Protein AF-A0A0F9IFD5-F1 (afdb_monomer)

Structure (mmCIF, N/CA/C/O backbone):
data_AF-A0A0F9IFD5-F1
#
_entry.id   AF-A0A0F9IFD5-F1
#
loop_
_atom_site.group_PDB
_atom_site.id
_atom_site.type_symbol
_atom_site.label_atom_id
_atom_site.label_alt_id
_atom_site.label_comp_id
_atom_site.label_asym_id
_atom_site.label_entity_id
_atom_site.label_seq_id
_atom_site.pdbx_PDB_ins_code
_atom_site.Cartn_x
_atom_site.Cartn_y
_atom_site.Cartn_z
_atom_site.occupancy
_atom_site.B_iso_or_equiv
_atom_site.auth_seq_id
_atom_site.auth_comp_id
_atom_site.auth_asym_id
_atom_site.auth_atom_id
_atom_site.pdbx_PDB_model_num
ATOM 1 N N . MET A 1 1 ? 69.185 17.839 -20.112 1.00 44.72 1 MET A N 1
ATOM 2 C CA . MET A 1 1 ? 68.194 17.944 -19.026 1.00 44.72 1 MET A CA 1
ATOM 3 C C . MET A 1 1 ? 67.017 17.067 -19.454 1.00 44.72 1 MET A C 1
ATOM 5 O O . MET A 1 1 ? 66.097 17.594 -20.062 1.00 44.72 1 MET A O 1
ATOM 9 N N . SER A 1 2 ? 67.086 15.729 -19.382 1.00 40.41 2 SER A N 1
ATOM 10 C CA . SER A 1 2 ? 67.794 14.865 -18.398 1.00 40.41 2 SER A CA 1
ATOM 11 C C . SER A 1 2 ? 67.249 15.134 -16.984 1.00 40.41 2 SER A C 1
ATOM 13 O O . SER A 1 2 ? 67.288 16.302 -16.594 1.00 40.41 2 SER A O 1
ATOM 15 N N . ASP A 1 3 ? 66.688 14.191 -16.215 1.00 44.38 3 ASP A N 1
ATOM 16 C CA . ASP A 1 3 ? 66.604 12.709 -16.326 1.00 44.38 3 ASP A CA 1
ATOM 17 C C . ASP A 1 3 ? 65.142 12.228 -16.046 1.00 44.38 3 ASP A C 1
ATOM 19 O O . ASP A 1 3 ? 64.366 13.014 -15.503 1.00 44.38 3 ASP A O 1
ATOM 23 N N . GLU A 1 4 ? 64.586 11.057 -16.414 1.00 41.78 4 GLU A N 1
ATOM 24 C CA . GLU A 1 4 ? 65.050 9.742 -16.937 1.00 41.78 4 GLU A CA 1
ATOM 25 C C . GLU A 1 4 ? 65.215 8.608 -15.873 1.00 41.78 4 GLU A C 1
ATOM 27 O O . GLU A 1 4 ? 65.850 8.821 -14.846 1.00 41.78 4 GLU A O 1
ATOM 32 N N . LEU A 1 5 ? 64.637 7.412 -16.150 1.00 36.97 5 LEU A N 1
ATOM 33 C CA . LEU A 1 5 ? 64.548 6.152 -15.340 1.00 36.97 5 LEU A CA 1
ATOM 34 C C . LEU A 1 5 ? 63.672 6.182 -14.048 1.00 36.97 5 LEU A C 1
ATOM 36 O O . LEU A 1 5 ? 63.704 7.131 -13.278 1.00 36.97 5 LEU A O 1
ATOM 40 N N . GLU A 1 6 ? 62.679 5.289 -13.858 1.00 35.38 6 GLU A N 1
ATOM 41 C CA . GLU A 1 6 ? 62.713 3.845 -13.469 1.00 35.38 6 GLU A CA 1
ATOM 42 C C . GLU A 1 6 ? 63.253 3.582 -12.038 1.00 35.38 6 GLU A C 1
ATOM 44 O O . GLU A 1 6 ? 64.236 4.184 -11.635 1.00 35.38 6 GLU A O 1
ATOM 49 N N . GLY A 1 7 ? 62.704 2.676 -11.210 1.00 32.44 7 GLY A N 1
ATOM 50 C CA . GLY A 1 7 ? 61.537 1.789 -11.344 1.00 32.44 7 GLY A CA 1
ATOM 51 C C . GLY A 1 7 ? 61.475 0.723 -10.218 1.00 32.44 7 GLY A C 1
ATOM 52 O O . GLY A 1 7 ? 62.330 0.703 -9.344 1.00 32.44 7 GLY A O 1
ATOM 53 N N . LYS A 1 8 ? 60.491 -0.193 -10.305 1.00 31.98 8 LYS A N 1
ATOM 54 C CA . LYS A 1 8 ? 60.463 -1.581 -9.758 1.00 31.98 8 LYS A CA 1
ATOM 55 C C . LYS A 1 8 ? 60.545 -1.901 -8.233 1.00 31.98 8 LYS A C 1
ATOM 57 O O . LYS A 1 8 ? 61.609 -1.897 -7.635 1.00 31.98 8 LYS A O 1
ATOM 62 N N . SER A 1 9 ? 59.398 -2.404 -7.739 1.00 30.78 9 SER A N 1
ATOM 63 C CA . SER A 1 9 ? 59.146 -3.770 -7.191 1.00 30.78 9 SER A CA 1
ATOM 64 C C . SER A 1 9 ? 59.637 -4.255 -5.806 1.00 30.78 9 SER A C 1
ATOM 66 O O . SER A 1 9 ? 60.680 -3.849 -5.318 1.00 30.78 9 SER A O 1
ATOM 68 N N . GLU A 1 10 ? 58.879 -5.253 -5.304 1.00 33.81 10 GLU A N 1
ATOM 69 C CA . GLU A 1 10 ? 59.147 -6.204 -4.194 1.00 33.81 10 GLU A CA 1
ATOM 70 C C . GLU A 1 10 ? 59.088 -5.651 -2.752 1.00 33.81 10 GLU A C 1
ATOM 72 O O . GLU A 1 10 ? 59.333 -4.474 -2.514 1.00 33.81 10 GLU A O 1
ATOM 77 N N . GLU A 1 11 ? 58.802 -6.434 -1.703 1.00 30.47 11 GLU A N 1
ATOM 78 C CA . GLU A 1 11 ? 57.877 -7.572 -1.472 1.00 30.47 11 GLU A CA 1
ATOM 79 C C . GLU A 1 11 ? 57.774 -7.718 0.073 1.00 30.47 11 GLU A C 1
ATOM 81 O O . GLU A 1 11 ? 58.730 -7.379 0.773 1.00 30.47 11 GLU A O 1
ATOM 86 N N . GLY A 1 12 ? 56.648 -8.154 0.661 1.00 29.55 12 GLY A N 1
ATOM 87 C CA . GLY A 1 12 ? 56.508 -8.097 2.132 1.00 29.55 12 GLY A CA 1
ATOM 88 C C . GLY A 1 12 ? 55.272 -8.769 2.730 1.00 29.55 12 GLY A C 1
ATOM 89 O O . GLY A 1 12 ? 54.306 -8.108 3.098 1.00 29.55 12 GLY A O 1
ATOM 90 N N . THR A 1 13 ? 55.318 -10.093 2.859 1.00 26.44 13 THR A N 1
ATOM 91 C CA . THR A 1 13 ? 54.291 -10.941 3.490 1.00 26.44 13 THR A CA 1
ATOM 92 C C . THR A 1 13 ? 54.311 -10.914 5.026 1.00 26.44 13 THR A C 1
ATOM 94 O O . THR A 1 13 ? 55.391 -11.049 5.599 1.00 26.44 13 THR A O 1
ATOM 97 N N . ALA A 1 14 ? 53.142 -10.950 5.686 1.00 30.88 14 ALA A N 1
ATOM 98 C CA . ALA A 1 14 ? 52.908 -11.770 6.894 1.00 30.88 14 ALA A CA 1
ATOM 99 C C . ALA A 1 14 ? 51.408 -11.885 7.254 1.00 30.88 14 ALA A C 1
ATOM 101 O O . ALA A 1 14 ? 50.687 -10.891 7.274 1.00 30.88 14 ALA A O 1
ATOM 102 N N . LEU A 1 15 ? 50.958 -13.105 7.570 1.00 29.25 15 LEU A N 1
ATOM 103 C CA . LEU A 1 15 ? 49.625 -13.427 8.104 1.00 29.25 15 LEU A CA 1
ATOM 104 C C . LEU A 1 15 ? 49.545 -13.179 9.623 1.00 29.25 15 LEU A C 1
ATOM 106 O O . LEU A 1 15 ? 50.538 -13.359 10.324 1.00 29.25 15 LEU A O 1
ATOM 110 N N . SER A 1 16 ? 48.327 -12.979 10.141 1.00 28.53 16 SER A N 1
ATOM 111 C CA . SER A 1 16 ? 47.861 -13.733 11.321 1.00 28.53 16 SER A CA 1
ATOM 112 C C . SER A 1 16 ? 46.332 -13.811 11.361 1.00 28.53 16 SER A C 1
ATOM 114 O O . SER A 1 16 ? 45.651 -12.789 11.358 1.00 28.53 16 SER A O 1
ATOM 116 N N . GLU A 1 17 ? 45.799 -15.029 11.435 1.00 30.81 17 GLU A N 1
ATOM 117 C CA . GLU A 1 17 ? 44.379 -15.312 11.687 1.00 30.81 17 GLU A CA 1
ATOM 118 C C . GLU A 1 17 ? 44.059 -15.332 13.196 1.00 30.81 17 GLU A C 1
ATOM 120 O O . GLU A 1 17 ? 44.965 -15.398 14.027 1.00 30.81 17 GLU A O 1
ATOM 125 N N . GLY A 1 18 ? 42.766 -15.319 13.552 1.00 26.45 18 GLY A N 1
ATOM 126 C CA . GLY A 1 18 ? 42.289 -15.506 14.931 1.00 26.45 18 GLY A CA 1
ATOM 127 C C . GLY A 1 18 ? 40.773 -15.308 15.084 1.00 26.45 18 GLY A C 1
ATOM 128 O O . GLY A 1 18 ? 40.311 -14.187 15.272 1.00 26.45 18 GLY A O 1
ATOM 129 N N . LYS A 1 19 ? 39.994 -16.396 14.978 1.00 30.62 19 LYS A N 1
ATOM 130 C CA . LYS A 1 19 ? 38.524 -16.429 15.175 1.00 30.62 19 LYS A CA 1
ATOM 131 C C . LYS A 1 19 ? 38.142 -16.498 16.685 1.00 30.62 19 LYS A C 1
ATOM 133 O O . LYS A 1 19 ? 39.041 -16.636 17.509 1.00 30.62 19 LYS A O 1
ATOM 138 N N . PRO A 1 20 ? 36.848 -16.378 17.065 1.00 37.69 20 PRO A N 1
ATOM 139 C CA . PRO A 1 20 ? 36.424 -16.049 18.430 1.00 37.69 20 PRO A CA 1
ATOM 140 C C . PRO A 1 20 ? 36.085 -17.279 19.285 1.00 37.69 20 PRO A C 1
ATOM 142 O O . PRO A 1 20 ? 35.975 -18.389 18.765 1.00 37.69 20 PRO A O 1
ATOM 145 N N . GLU A 1 21 ? 35.821 -17.051 20.574 1.00 26.19 21 GLU A N 1
ATOM 146 C CA . GLU A 1 21 ? 35.342 -18.071 21.511 1.00 26.19 21 GLU A CA 1
ATOM 147 C C . GLU A 1 21 ? 34.086 -17.597 22.266 1.00 26.19 21 GLU A C 1
ATOM 149 O O . GLU A 1 21 ? 33.951 -16.425 22.619 1.00 26.19 21 GLU A O 1
ATOM 154 N N . GLU A 1 22 ? 33.154 -18.526 22.473 1.00 28.50 22 GLU A N 1
ATOM 155 C CA . GLU A 1 22 ? 31.847 -18.346 23.110 1.00 28.50 22 GLU A CA 1
ATOM 156 C C . GLU A 1 22 ? 31.816 -19.230 24.369 1.00 28.50 22 GLU A C 1
ATOM 158 O O . GLU A 1 22 ? 32.130 -20.417 24.293 1.00 28.50 22 GLU A O 1
ATOM 163 N N . GLY A 1 23 ? 31.479 -18.667 25.536 1.00 25.36 23 GLY A N 1
ATOM 164 C CA . GLY A 1 23 ? 31.622 -19.342 26.835 1.00 25.36 23 GLY A CA 1
ATOM 165 C C . GLY A 1 23 ? 30.524 -18.965 27.835 1.00 25.36 23 GLY A C 1
ATOM 166 O O . GLY A 1 23 ? 30.079 -17.823 27.883 1.00 25.36 23 GLY A O 1
ATOM 167 N N . LYS A 1 24 ? 30.057 -19.954 28.603 1.00 25.20 24 LYS A N 1
ATOM 168 C CA . LYS A 1 24 ? 28.758 -19.988 29.309 1.00 25.20 24 LYS A CA 1
ATOM 169 C C . LYS A 1 24 ? 28.913 -19.965 30.845 1.00 25.20 24 LYS A C 1
ATOM 171 O O . LYS A 1 24 ? 29.998 -20.253 31.338 1.00 25.20 24 LYS A O 1
ATOM 176 N N . SER A 1 25 ? 27.785 -19.794 31.557 1.00 25.19 25 SER A N 1
ATOM 177 C CA . SER A 1 25 ? 27.551 -20.020 33.012 1.00 25.19 25 SER A CA 1
ATOM 178 C C . SER A 1 25 ? 27.963 -18.860 33.951 1.00 25.19 25 SER A C 1
ATOM 180 O O . SER A 1 25 ? 28.877 -18.115 33.623 1.00 25.19 25 SER A O 1
ATOM 182 N N . GLU A 1 26 ? 27.312 -18.605 35.098 1.00 29.73 26 GLU A N 1
ATOM 183 C CA . GLU A 1 26 ? 26.166 -19.286 35.737 1.00 29.73 26 GLU A CA 1
ATOM 184 C C . GLU A 1 26 ? 25.354 -18.347 36.664 1.00 29.73 26 GLU A C 1
ATOM 186 O O . GLU A 1 26 ? 25.702 -17.185 36.869 1.00 29.73 26 GLU A O 1
ATOM 191 N N . GLU A 1 27 ? 24.241 -18.859 37.191 1.00 28.61 27 GLU A N 1
ATOM 192 C CA . GLU A 1 27 ? 23.249 -18.176 38.034 1.00 28.61 27 GLU A CA 1
ATOM 193 C C . GLU A 1 27 ? 23.660 -18.165 39.526 1.00 28.61 27 GLU A C 1
ATOM 195 O O . GLU A 1 27 ? 24.288 -19.107 40.005 1.00 28.61 27 GLU A O 1
ATOM 200 N N . GLY A 1 28 ? 23.307 -17.117 40.289 1.00 26.03 28 GLY A N 1
ATOM 201 C CA . GLY A 1 28 ? 23.744 -16.978 41.689 1.00 26.03 28 GLY A CA 1
ATOM 202 C C . GLY A 1 28 ? 22.861 -16.071 42.552 1.00 26.03 28 GLY A C 1
ATOM 203 O O . GLY A 1 28 ? 22.995 -14.850 42.541 1.00 26.03 28 GLY A O 1
ATOM 204 N N . THR A 1 29 ? 21.972 -16.678 43.338 1.00 24.61 29 THR A N 1
ATOM 205 C CA . THR A 1 29 ? 21.054 -16.017 44.284 1.00 24.61 29 THR A CA 1
ATOM 206 C C . THR A 1 29 ? 21.717 -15.597 45.602 1.00 24.61 29 THR A C 1
ATOM 208 O O . THR A 1 29 ? 22.406 -16.417 46.208 1.00 24.61 29 THR A O 1
ATOM 211 N N . ALA A 1 30 ? 21.361 -14.425 46.148 1.00 26.22 30 ALA A N 1
ATOM 212 C CA . ALA A 1 30 ? 21.320 -14.194 47.603 1.00 26.22 30 ALA A CA 1
ATOM 213 C C . ALA A 1 30 ? 20.435 -12.984 47.978 1.00 26.22 30 ALA A C 1
ATOM 215 O O . ALA A 1 30 ? 20.753 -11.845 47.640 1.00 26.22 30 ALA A O 1
ATOM 216 N N . LEU A 1 31 ? 19.353 -13.223 48.729 1.00 28.41 31 LEU A N 1
ATOM 217 C CA . LEU A 1 31 ? 18.711 -12.184 49.545 1.00 28.41 31 LEU A CA 1
ATOM 218 C C . LEU A 1 31 ? 19.579 -11.897 50.782 1.00 28.41 31 LEU A C 1
ATOM 220 O O . LEU A 1 31 ? 20.239 -12.797 51.297 1.00 28.41 31 LEU A O 1
ATOM 224 N N . SER A 1 32 ? 19.474 -10.684 51.327 1.00 26.92 32 SER A N 1
ATOM 225 C CA . SER A 1 32 ? 19.810 -10.418 52.729 1.00 26.92 32 SER A CA 1
ATOM 226 C C . SER A 1 32 ? 18.765 -9.486 53.343 1.00 26.92 32 SER A C 1
ATOM 228 O O . SER A 1 32 ? 18.683 -8.310 52.988 1.00 26.92 32 SER A O 1
ATOM 230 N N . GLU A 1 33 ? 17.940 -10.025 54.241 1.00 30.17 33 GLU A N 1
ATOM 231 C CA . GLU A 1 33 ? 17.085 -9.233 55.129 1.00 30.17 33 GLU A CA 1
ATOM 232 C C . GLU A 1 33 ? 17.907 -8.623 56.280 1.00 30.17 33 GLU A C 1
ATOM 234 O O . GLU A 1 33 ? 18.870 -9.220 56.760 1.00 30.17 33 GLU A O 1
ATOM 239 N N . GLY A 1 34 ? 17.484 -7.459 56.782 1.00 26.50 34 GLY A N 1
ATOM 240 C CA . GLY A 1 34 ? 18.093 -6.786 57.937 1.00 26.50 34 GLY A CA 1
ATOM 241 C C . GLY A 1 34 ? 17.134 -5.762 58.548 1.00 26.50 34 GLY A C 1
ATOM 242 O O . GLY A 1 34 ? 16.993 -4.658 58.034 1.00 26.50 34 GLY A O 1
ATOM 243 N N . LYS A 1 35 ? 16.424 -6.171 59.606 1.00 32.03 35 LYS A N 1
ATOM 244 C CA . LYS A 1 35 ? 15.223 -5.528 60.189 1.00 32.03 35 LYS A CA 1
ATOM 245 C C . LYS A 1 35 ? 15.583 -4.667 61.458 1.00 32.03 35 LYS A C 1
ATOM 247 O O . LYS A 1 35 ? 16.761 -4.375 61.630 1.00 32.03 35 LYS A O 1
ATOM 252 N N . PRO A 1 36 ? 14.653 -4.261 62.363 1.00 41.88 36 PRO A N 1
ATOM 253 C CA . PRO A 1 36 ? 14.016 -2.928 62.499 1.00 41.88 36 PRO A CA 1
ATOM 254 C C . PRO A 1 36 ? 14.317 -2.125 63.803 1.00 41.88 36 PRO A C 1
ATOM 256 O O . PRO A 1 36 ? 14.993 -2.613 64.704 1.00 41.88 36 PRO A O 1
ATOM 259 N N . GLY A 1 37 ? 13.667 -0.953 63.941 1.00 25.75 37 GLY A N 1
ATOM 260 C CA . GLY A 1 37 ? 13.255 -0.272 65.197 1.00 25.75 37 GLY A CA 1
ATOM 261 C C . GLY A 1 37 ? 12.654 1.117 64.870 1.00 25.75 37 GLY A C 1
ATOM 262 O O . GLY A 1 37 ? 13.298 1.862 64.140 1.00 25.75 37 GLY A O 1
ATOM 263 N N . ASP A 1 38 ? 11.360 1.409 65.087 1.00 31.11 38 ASP A N 1
ATOM 264 C CA . ASP A 1 38 ? 10.686 1.878 66.334 1.00 31.11 38 ASP A CA 1
ATOM 265 C C . ASP A 1 38 ? 11.267 3.204 66.902 1.00 31.11 38 ASP A C 1
ATOM 267 O O . ASP A 1 38 ? 12.483 3.355 66.962 1.00 31.11 38 ASP A O 1
ATOM 271 N N . ASP A 1 39 ? 10.500 4.232 67.316 1.00 31.25 39 ASP A N 1
ATOM 272 C CA . ASP A 1 39 ? 9.123 4.257 67.867 1.00 31.25 39 ASP A CA 1
ATOM 273 C C . ASP A 1 39 ? 8.474 5.690 67.786 1.00 31.25 39 ASP A C 1
ATOM 275 O O . ASP A 1 39 ? 9.159 6.690 68.010 1.00 31.25 39 ASP A O 1
ATOM 279 N N . LYS A 1 40 ? 7.138 5.769 67.602 1.00 37.31 40 LYS A N 1
ATOM 280 C CA . LYS A 1 40 ? 6.178 6.777 68.170 1.00 37.31 40 LYS A CA 1
ATOM 281 C C . LYS A 1 40 ? 6.063 8.275 67.709 1.00 37.31 40 LYS A C 1
ATOM 283 O O . LYS A 1 40 ? 6.814 8.704 66.842 1.00 37.31 40 LYS A O 1
ATOM 288 N N . PRO A 1 41 ? 4.997 9.043 68.109 1.00 40.97 41 PRO A N 1
ATOM 289 C CA . PRO A 1 41 ? 3.904 9.379 67.171 1.00 40.97 41 PRO A CA 1
ATOM 290 C C . PRO A 1 41 ? 3.495 10.877 67.110 1.00 40.97 41 PRO A C 1
ATOM 292 O O . PRO A 1 41 ? 3.887 11.677 67.959 1.00 40.97 41 PRO A O 1
ATOM 295 N N . ALA A 1 42 ? 2.580 11.235 66.198 1.00 29.52 42 ALA A N 1
ATOM 296 C CA . ALA A 1 42 ? 1.755 12.446 66.313 1.00 29.52 42 ALA A CA 1
ATOM 297 C C . ALA A 1 42 ? 0.381 12.280 65.633 1.00 29.52 42 ALA A C 1
ATOM 299 O O . ALA A 1 42 ? 0.265 11.616 64.605 1.00 29.52 42 ALA A O 1
ATOM 300 N N . GLU A 1 43 ? -0.642 12.879 66.242 1.00 32.91 43 GLU A N 1
ATOM 301 C CA . GLU A 1 43 ? -2.027 12.947 65.763 1.00 32.91 43 GLU A CA 1
ATOM 302 C C . GLU A 1 43 ? -2.273 14.142 64.819 1.00 32.91 43 GLU A C 1
ATOM 304 O O . GLU A 1 43 ? -1.461 15.061 64.718 1.00 32.91 43 GLU A O 1
ATOM 309 N N . ASP A 1 44 ? -3.488 14.145 64.265 1.00 32.03 44 ASP A N 1
ATOM 310 C CA . ASP A 1 44 ? -4.203 15.247 63.609 1.00 32.03 44 ASP A CA 1
ATOM 311 C C . ASP A 1 44 ? -3.889 15.559 62.133 1.00 32.03 44 ASP A C 1
ATOM 313 O O . ASP A 1 44 ? -2.772 15.464 61.630 1.00 32.03 44 ASP A O 1
ATOM 317 N N . GLY A 1 45 ? -4.964 15.875 61.410 1.00 28.97 45 GLY A N 1
ATOM 318 C CA . GLY A 1 45 ? -5.032 15.804 59.950 1.00 28.97 45 GLY A CA 1
ATOM 319 C C . GLY A 1 45 ? -6.432 15.499 59.413 1.00 28.97 45 GLY A C 1
ATOM 320 O O . GLY A 1 45 ? -6.56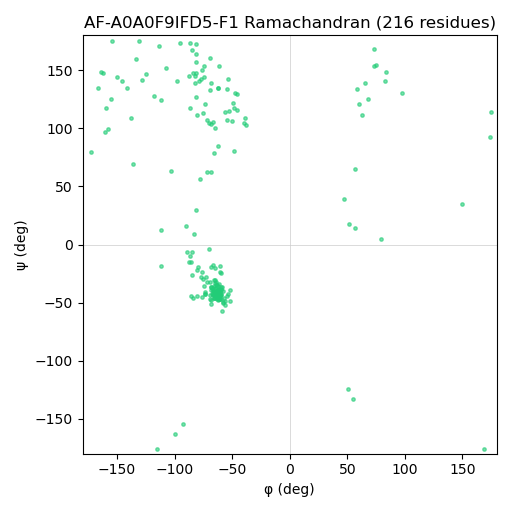6 14.800 58.411 1.00 28.97 45 GLY A O 1
ATOM 321 N N . LYS A 1 46 ? -7.495 15.997 60.066 1.00 41.53 46 LYS A N 1
ATOM 322 C CA . LYS A 1 46 ? -8.856 15.956 59.504 1.00 41.53 46 LYS A CA 1
ATOM 323 C C . LYS A 1 46 ? -8.903 16.633 58.127 1.00 41.53 46 LYS A C 1
ATOM 325 O O . LYS A 1 46 ? -8.867 17.859 58.041 1.00 41.53 46 LYS A O 1
ATOM 330 N N . THR A 1 47 ? -9.162 15.858 57.082 1.00 31.38 47 THR A N 1
ATOM 331 C CA . THR A 1 47 ? -9.839 16.333 55.866 1.00 31.38 47 THR A CA 1
ATOM 332 C C . THR A 1 47 ? -11.064 15.465 55.591 1.00 31.38 47 THR A C 1
ATOM 334 O O . THR A 1 47 ? -11.147 14.315 56.017 1.00 31.38 47 THR A O 1
ATOM 337 N N . ALA A 1 48 ? -12.099 16.095 55.037 1.00 32.31 48 ALA A N 1
ATOM 338 C CA . ALA A 1 48 ? -13.474 15.655 55.227 1.00 32.31 48 ALA A CA 1
ATOM 339 C C . ALA A 1 48 ? -13.844 14.398 54.427 1.00 32.31 48 ALA A C 1
ATOM 341 O O . ALA A 1 48 ? -13.485 14.263 53.259 1.00 32.31 48 ALA A O 1
ATOM 342 N N . LEU A 1 49 ? -14.690 13.556 55.031 1.00 37.69 49 LEU A N 1
ATOM 343 C CA . LEU A 1 49 ? -15.607 12.731 54.253 1.00 37.69 49 LEU A CA 1
ATOM 344 C C . LEU A 1 49 ? -16.543 13.670 53.483 1.00 37.69 49 LEU A C 1
ATOM 346 O O . LEU A 1 49 ? -17.085 14.619 54.054 1.00 37.69 49 LEU A O 1
ATOM 350 N N . SER A 1 50 ? -16.770 13.395 52.207 1.00 36.09 50 SER A N 1
ATOM 351 C CA . SER A 1 50 ? -17.939 13.889 51.481 1.00 36.09 50 SER A CA 1
ATOM 352 C C . SER A 1 50 ? -18.427 12.785 50.552 1.00 36.09 50 SER A C 1
ATOM 354 O O . SER A 1 50 ? -17.624 12.108 49.916 1.00 36.09 50 SER A O 1
ATOM 356 N N . ASP A 1 51 ? -19.743 12.597 50.571 1.00 33.47 51 ASP A N 1
ATOM 357 C CA . ASP A 1 51 ? -20.521 11.633 49.794 1.00 33.47 51 ASP A CA 1
ATOM 358 C C . ASP A 1 51 ? -20.136 10.152 49.936 1.00 33.47 51 ASP A C 1
ATOM 360 O O . ASP A 1 51 ? -19.864 9.434 48.974 1.00 33.47 51 ASP A O 1
ATOM 364 N N . ASP A 1 52 ? -20.332 9.653 51.162 1.00 40.75 52 ASP A N 1
ATOM 365 C CA . ASP A 1 52 ? -21.001 8.357 51.320 1.00 40.75 52 ASP A CA 1
ATOM 366 C C . ASP A 1 52 ? -22.432 8.483 50.758 1.00 40.75 52 ASP A C 1
ATOM 368 O O . ASP A 1 52 ? -23.390 8.792 51.467 1.00 40.75 52 ASP A O 1
ATOM 372 N N . LYS A 1 53 ? -22.574 8.294 49.442 1.00 38.72 53 LYS A N 1
ATOM 373 C CA . LYS A 1 53 ? -23.808 7.734 48.898 1.00 38.72 53 LYS A CA 1
ATOM 374 C C . LYS A 1 53 ? -23.620 6.223 48.954 1.00 38.72 53 LYS A C 1
ATOM 376 O O . LYS A 1 53 ? -22.748 5.727 48.236 1.00 38.72 53 LYS A O 1
ATOM 381 N N . PRO A 1 54 ? -24.434 5.477 49.719 1.00 40.75 54 PRO A N 1
ATOM 382 C CA . PRO A 1 54 ? -24.442 4.032 49.618 1.00 40.75 54 PRO A CA 1
ATOM 383 C C . PRO A 1 54 ? -24.653 3.643 48.155 1.00 40.75 54 PRO A C 1
ATOM 385 O O . PRO A 1 54 ? -25.690 3.938 47.547 1.00 40.75 54 PRO A O 1
ATOM 388 N N . ALA A 1 55 ? -23.635 3.011 47.574 1.00 44.38 55 ALA A N 1
ATOM 389 C CA . ALA A 1 55 ? -23.839 2.165 46.420 1.00 44.38 55 ALA A CA 1
ATOM 390 C C . ALA A 1 55 ? -24.694 1.007 46.930 1.00 44.38 55 ALA A C 1
ATOM 392 O O . ALA A 1 55 ? -24.188 0.118 47.621 1.00 44.38 55 ALA A O 1
ATOM 393 N N . GLU A 1 56 ? -25.999 1.073 46.664 1.00 42.12 56 GLU A N 1
ATOM 394 C CA . GLU A 1 56 ? -26.902 -0.039 46.915 1.00 42.12 56 GLU A CA 1
ATOM 395 C C . GLU A 1 56 ? -26.331 -1.250 46.186 1.00 42.12 56 GLU A C 1
ATOM 397 O O . GLU A 1 56 ? -26.350 -1.343 44.960 1.00 42.12 56 GLU A O 1
ATOM 402 N N . LYS A 1 57 ? -25.790 -2.184 46.973 1.00 52.38 57 LYS A N 1
ATOM 403 C CA . LYS A 1 57 ? -25.583 -3.563 46.550 1.00 52.38 57 LYS A CA 1
ATOM 404 C C . LYS A 1 57 ? -26.946 -4.238 46.477 1.00 52.38 57 LYS A C 1
ATOM 406 O O . LYS A 1 57 ? -27.199 -5.201 47.200 1.00 52.38 57 LYS A O 1
ATOM 411 N N . ASP A 1 58 ? -27.804 -3.737 45.597 1.00 43.88 58 ASP A N 1
ATOM 412 C CA . ASP A 1 58 ? -28.850 -4.577 45.056 1.00 43.88 58 ASP A CA 1
ATOM 413 C C . ASP A 1 58 ? -28.151 -5.642 44.221 1.00 43.88 58 ASP A C 1
ATOM 415 O O . ASP A 1 58 ? -27.634 -5.404 43.127 1.00 43.88 58 ASP A O 1
ATOM 419 N N . GLY A 1 59 ? -28.114 -6.846 44.786 1.00 52.53 59 GLY A N 1
ATOM 420 C CA . GLY A 1 59 ? -27.932 -8.067 44.024 1.00 52.53 59 GLY A CA 1
ATOM 421 C C . GLY A 1 59 ? -29.175 -8.317 43.179 1.00 52.53 59 GLY A C 1
ATOM 422 O O . GLY A 1 59 ? -29.855 -9.318 43.381 1.00 52.53 59 GLY A O 1
ATOM 423 N N . ASP A 1 60 ? -29.482 -7.403 42.256 1.00 50.09 60 ASP A N 1
ATOM 424 C CA . ASP A 1 60 ? -30.438 -7.676 41.198 1.00 50.09 60 ASP A CA 1
ATOM 425 C C . ASP A 1 60 ? -29.745 -8.680 40.270 1.00 50.09 60 ASP A C 1
ATOM 427 O O . ASP A 1 60 ? -28.796 -8.369 39.546 1.00 50.09 60 ASP A O 1
ATOM 431 N N . ASP A 1 61 ? -30.161 -9.940 40.371 1.00 59.78 61 ASP A N 1
ATOM 432 C CA . ASP A 1 61 ? -29.600 -11.050 39.596 1.00 59.78 61 ASP A CA 1
ATOM 433 C C . ASP A 1 61 ? -30.195 -11.106 38.177 1.00 59.78 61 ASP A C 1
ATOM 435 O O . ASP A 1 61 ? -30.349 -12.167 37.573 1.00 59.78 61 ASP A O 1
ATOM 439 N N . LYS A 1 62 ? -30.581 -9.937 37.651 1.00 62.75 62 LYS A N 1
ATOM 440 C CA . LYS A 1 62 ? -31.022 -9.768 36.270 1.00 62.75 62 LYS A CA 1
ATOM 441 C C . LYS A 1 62 ? -29.808 -9.499 35.374 1.00 62.75 62 LYS A C 1
ATOM 443 O O . LYS A 1 62 ? -28.869 -8.827 35.810 1.00 62.75 62 LYS A O 1
ATOM 448 N N . PRO A 1 63 ? -29.821 -9.990 34.123 1.00 72.38 63 PRO A N 1
ATOM 449 C CA . PRO A 1 63 ? -28.836 -9.604 33.120 1.00 72.38 63 PRO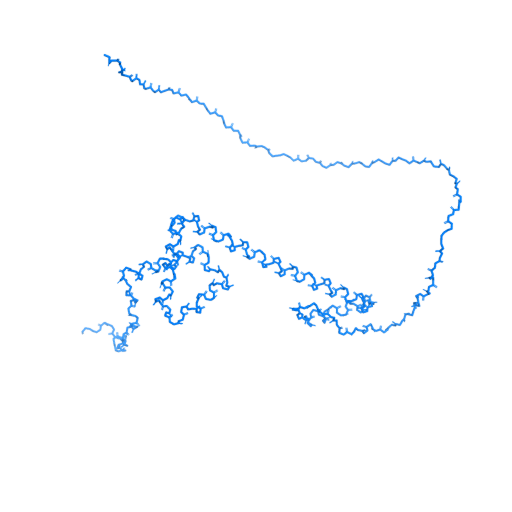 A CA 1
ATOM 450 C C . PRO A 1 63 ? -28.755 -8.082 32.969 1.00 72.38 63 PRO A C 1
ATOM 452 O O . PRO A 1 63 ? -29.772 -7.387 33.027 1.00 72.38 63 PRO A O 1
ATOM 455 N N . VAL A 1 64 ? -27.544 -7.564 32.755 1.00 82.50 64 VAL A N 1
ATOM 456 C CA . VAL A 1 64 ? -27.367 -6.162 32.369 1.00 82.50 64 VAL A CA 1
ATOM 457 C C . VAL A 1 64 ? -27.759 -6.019 30.901 1.00 82.50 64 VAL A C 1
ATOM 459 O O . VAL A 1 64 ? -27.091 -6.550 30.018 1.00 82.50 64 VAL A O 1
ATOM 462 N N . GLU A 1 65 ? -28.843 -5.306 30.629 1.00 84.81 65 GLU A N 1
ATOM 463 C CA . GLU A 1 65 ? -29.234 -4.965 29.261 1.00 84.81 65 GLU A CA 1
ATOM 464 C C . GLU A 1 65 ? -28.437 -3.744 28.785 1.00 84.81 65 GLU A C 1
ATOM 466 O O . GLU A 1 65 ? -28.431 -2.705 29.452 1.00 84.81 65 GLU A O 1
ATOM 471 N N . TYR A 1 66 ? -27.775 -3.864 27.632 1.00 84.75 66 TYR A N 1
ATOM 472 C CA . TYR A 1 66 ? -27.056 -2.760 26.996 1.00 84.75 66 TYR A CA 1
ATOM 473 C C . TYR A 1 66 ? -27.911 -2.114 25.903 1.00 84.75 66 TYR A C 1
ATOM 475 O O . TYR A 1 66 ? -28.590 -2.797 25.139 1.00 84.75 66 TYR A O 1
ATOM 483 N N . THR A 1 67 ? -27.853 -0.788 25.803 1.00 85.12 67 THR A N 1
ATOM 484 C CA . THR A 1 67 ? -28.338 -0.057 24.625 1.00 85.12 67 THR A CA 1
ATOM 485 C C . THR A 1 67 ? -27.289 -0.078 23.516 1.00 85.12 67 THR A C 1
ATOM 487 O O . THR A 1 67 ? -26.112 -0.315 23.794 1.00 85.12 67 THR A O 1
ATOM 490 N N . ASP A 1 68 ? -27.692 0.256 22.285 1.00 83.38 68 ASP A N 1
ATOM 491 C CA . ASP A 1 68 ? -26.778 0.421 21.148 1.00 83.38 68 ASP A CA 1
ATOM 492 C C . ASP A 1 68 ? -25.533 1.249 21.521 1.00 83.38 68 ASP A C 1
ATOM 494 O O . ASP A 1 68 ? -25.631 2.339 22.094 1.00 83.38 68 ASP A O 1
ATOM 498 N N . PHE A 1 69 ? -24.355 0.720 21.187 1.00 88.31 69 PHE A N 1
ATOM 499 C CA . PHE A 1 69 ? -23.075 1.394 21.396 1.00 88.31 69 PHE A CA 1
ATOM 500 C C . PHE A 1 69 ? -22.782 2.386 20.267 1.00 88.31 69 PHE A C 1
ATOM 502 O O . PHE A 1 69 ? -23.076 2.131 19.096 1.00 88.31 69 PHE A O 1
ATOM 509 N N . THR A 1 70 ? -22.143 3.506 20.599 1.00 87.44 70 THR A N 1
ATOM 510 C CA . THR A 1 70 ? -21.696 4.490 19.604 1.00 87.44 70 THR A CA 1
ATOM 511 C C . THR A 1 70 ? -20.362 4.081 18.983 1.00 87.44 70 THR A C 1
ATOM 513 O O . THR A 1 70 ? -19.461 3.665 19.709 1.00 87.44 70 THR A O 1
ATOM 516 N N . MET A 1 71 ? -20.214 4.254 17.664 1.00 87.44 71 MET A N 1
ATOM 517 C CA . MET A 1 71 ? -18.951 4.036 16.940 1.00 87.44 71 MET A CA 1
ATOM 518 C C . MET A 1 71 ? -18.300 5.350 16.490 1.00 87.44 71 MET A C 1
ATOM 520 O O . MET A 1 71 ? -19.016 6.317 16.210 1.00 87.44 71 MET A O 1
ATOM 524 N N . PRO A 1 72 ? -16.959 5.397 16.357 1.00 83.06 72 PRO A N 1
ATOM 525 C CA . PRO A 1 72 ? -16.269 6.501 15.694 1.00 83.06 72 PRO A CA 1
ATOM 526 C C . PRO A 1 72 ? -16.673 6.654 14.220 1.00 83.06 72 PRO A C 1
ATOM 528 O O . PRO A 1 72 ? -17.009 5.680 13.546 1.00 83.06 72 PRO A O 1
ATOM 531 N N . GLU A 1 73 ? -16.564 7.874 13.687 1.00 79.69 73 GLU A N 1
ATOM 532 C CA . GLU A 1 73 ? -16.835 8.149 12.270 1.00 79.69 73 GLU A CA 1
ATOM 533 C C . GLU A 1 73 ? -16.005 7.257 11.332 1.00 79.69 73 GLU A C 1
ATOM 535 O O . GLU A 1 73 ? -14.792 7.104 11.497 1.00 79.69 73 GLU A O 1
ATOM 540 N N . GLY A 1 74 ? -16.666 6.691 10.317 1.00 78.94 74 GLY A N 1
ATOM 541 C CA . GLY A 1 74 ? -16.039 5.823 9.317 1.00 78.94 74 GLY A CA 1
ATOM 542 C C . GLY A 1 74 ? -15.786 4.381 9.768 1.00 78.94 74 GLY A C 1
ATOM 543 O O . GLY A 1 74 ? -15.201 3.622 8.999 1.00 78.94 74 GLY A O 1
ATOM 544 N N . MET A 1 75 ? -16.221 3.986 10.970 1.00 84.94 75 MET A N 1
ATOM 545 C CA . MET A 1 75 ? -16.163 2.602 11.444 1.00 84.94 75 MET A CA 1
ATOM 546 C C . MET A 1 75 ? -17.573 2.019 11.577 1.00 84.94 75 MET A C 1
ATOM 548 O O . MET A 1 75 ? -18.419 2.573 12.277 1.00 84.94 75 MET A O 1
ATOM 552 N N . GLU A 1 76 ? -17.826 0.892 10.915 1.00 85.81 76 GLU A N 1
ATOM 553 C CA . GLU A 1 76 ? -19.045 0.113 11.140 1.00 85.81 76 GLU A CA 1
ATOM 554 C C . GLU A 1 76 ? -18.891 -0.764 12.386 1.00 85.81 76 GLU A C 1
ATOM 556 O O . GLU A 1 76 ? -17.797 -1.228 12.709 1.00 85.81 76 GLU A O 1
ATOM 561 N N . MET A 1 77 ? -19.999 -0.987 13.093 1.00 85.25 77 MET A N 1
ATOM 562 C CA . MET A 1 77 ? -20.026 -1.898 14.231 1.00 85.25 77 MET A CA 1
ATOM 563 C C . MET A 1 77 ? -19.969 -3.348 13.749 1.00 85.25 77 MET A C 1
ATOM 565 O O . MET A 1 77 ? -20.884 -3.805 13.057 1.00 85.25 77 MET A O 1
ATOM 569 N N . ASP A 1 78 ? -18.948 -4.084 14.180 1.00 88.75 78 ASP A N 1
ATOM 570 C CA . ASP A 1 78 ? -18.893 -5.532 14.006 1.00 88.75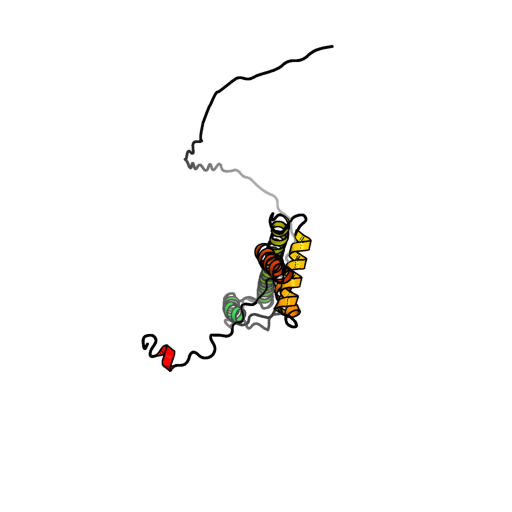 78 ASP A CA 1
ATOM 571 C C . ASP A 1 78 ? -19.907 -6.195 14.954 1.00 88.75 78 ASP A C 1
ATOM 573 O O . ASP A 1 78 ? -19.754 -6.211 16.179 1.00 88.75 78 ASP A O 1
ATOM 577 N N . LYS A 1 79 ? -20.997 -6.697 14.368 1.00 88.25 79 LYS A N 1
ATOM 578 C CA . LYS A 1 79 ? -22.110 -7.309 15.104 1.00 88.25 79 LYS A CA 1
ATOM 579 C C . LYS A 1 79 ? -21.756 -8.679 15.668 1.00 88.25 79 LYS A C 1
ATOM 581 O O . LYS A 1 79 ? -22.323 -9.051 16.692 1.00 88.25 79 LYS A O 1
ATOM 586 N N . ASP A 1 80 ? -20.835 -9.394 15.030 1.00 90.19 80 ASP A N 1
ATOM 587 C CA . ASP A 1 80 ? -20.406 -10.713 15.482 1.00 90.19 80 ASP A CA 1
ATOM 588 C C . ASP A 1 80 ? -19.470 -10.535 16.687 1.00 90.19 80 ASP A C 1
ATOM 590 O O . ASP A 1 80 ? -19.707 -11.119 17.745 1.00 90.19 80 ASP A O 1
ATOM 594 N N . ALA A 1 81 ? -18.522 -9.592 16.608 1.00 87.69 81 ALA A N 1
ATOM 595 C CA . ALA A 1 81 ? -17.697 -9.196 17.752 1.00 87.69 81 ALA A CA 1
ATOM 596 C C . ALA A 1 81 ? -18.532 -8.648 18.930 1.00 87.69 81 ALA A C 1
ATOM 598 O O . ALA A 1 81 ? -18.241 -8.957 20.089 1.00 87.69 81 ALA A O 1
ATOM 599 N N . LEU A 1 82 ? -19.600 -7.877 18.665 1.00 87.31 82 LEU A N 1
ATOM 600 C CA . LEU A 1 82 ? -20.544 -7.470 19.715 1.00 87.31 82 LEU A CA 1
ATOM 601 C C . LEU A 1 82 ? -21.276 -8.656 20.348 1.00 87.31 82 LEU A C 1
ATOM 603 O O . LEU A 1 82 ? -21.449 -8.672 21.568 1.00 87.31 82 LEU A O 1
ATOM 607 N N . ALA A 1 83 ? -21.724 -9.627 19.551 1.00 89.25 83 ALA A N 1
ATOM 608 C CA . ALA A 1 83 ? -22.423 -10.805 20.054 1.00 89.25 83 ALA A CA 1
ATOM 609 C C . ALA A 1 83 ? -21.513 -11.682 20.933 1.00 89.25 83 ALA A C 1
ATOM 611 O O . ALA A 1 83 ? -21.988 -12.254 21.912 1.00 89.25 83 ALA A O 1
ATOM 612 N N . GLU A 1 84 ? -20.211 -11.738 20.635 1.00 90.62 84 GLU A N 1
ATOM 613 C CA . GLU A 1 84 ? -19.212 -12.432 21.456 1.00 90.62 84 GLU A CA 1
ATOM 614 C C . GLU A 1 84 ? -18.875 -11.685 22.758 1.00 90.62 84 GLU A C 1
ATOM 616 O O . GLU A 1 84 ? -18.754 -12.310 23.813 1.00 90.62 84 GLU A O 1
ATOM 621 N N . VAL A 1 85 ? -18.744 -10.351 22.724 1.00 89.06 85 VAL A N 1
ATOM 622 C CA . VAL A 1 85 ? -18.334 -9.569 23.907 1.00 89.06 85 VAL A CA 1
ATOM 623 C C . VAL A 1 85 ? -19.499 -9.213 24.841 1.00 89.06 85 VAL A C 1
ATOM 625 O O . VAL A 1 85 ? -19.289 -9.072 26.044 1.00 89.06 85 VAL A O 1
ATOM 628 N N . THR A 1 86 ? -20.736 -9.123 24.341 1.00 89.31 86 THR A N 1
ATOM 629 C CA . THR A 1 86 ? -21.917 -8.771 25.158 1.00 89.31 86 THR A CA 1
ATOM 630 C C . THR A 1 86 ? -22.117 -9.702 26.365 1.00 89.31 86 THR A C 1
ATOM 632 O O . THR A 1 86 ? -22.214 -9.177 27.477 1.00 89.31 86 THR A O 1
ATOM 635 N N . PRO A 1 87 ? -22.079 -11.046 26.232 1.00 91.25 87 PRO A N 1
ATOM 636 C CA . PRO A 1 87 ? -22.162 -11.954 27.379 1.00 91.25 87 PRO A CA 1
ATOM 637 C C . PRO A 1 87 ? -21.048 -11.742 28.414 1.00 91.25 87 PRO A C 1
ATOM 639 O O . PRO A 1 87 ? -21.311 -11.814 29.610 1.00 91.25 87 PRO A O 1
ATOM 642 N N . LEU A 1 88 ? -19.825 -11.420 27.976 1.00 90.50 88 LEU A N 1
ATOM 643 C CA . LEU A 1 88 ? -18.687 -11.162 28.870 1.00 90.50 88 LEU A CA 1
ATOM 644 C C . LEU A 1 88 ? -18.873 -9.862 29.669 1.00 90.50 88 LEU A C 1
ATOM 646 O O . LEU A 1 88 ? -18.520 -9.792 30.846 1.00 90.50 88 LEU A O 1
ATOM 650 N N . MET A 1 89 ? -19.462 -8.833 29.052 1.00 90.25 89 MET A N 1
ATOM 651 C CA . MET A 1 89 ? -19.805 -7.585 29.743 1.00 90.25 89 MET A CA 1
ATOM 652 C C . MET A 1 89 ? -20.940 -7.802 30.759 1.00 90.25 89 MET A C 1
ATOM 654 O O . MET A 1 89 ? -20.856 -7.289 31.878 1.00 90.25 89 MET A O 1
ATOM 658 N N . GLN A 1 90 ? -21.940 -8.625 30.410 1.00 90.38 90 GLN A N 1
ATOM 659 C CA . GLN A 1 90 ? -23.025 -9.034 31.311 1.00 90.38 90 GLN A CA 1
ATOM 660 C C . GLN A 1 90 ? -22.516 -9.851 32.507 1.00 90.38 90 GLN A C 1
ATOM 662 O O . GLN A 1 90 ? -22.894 -9.559 33.642 1.00 90.38 90 GLN A O 1
ATOM 667 N N . GLU A 1 91 ? -21.629 -10.826 32.282 1.00 90.38 91 GLU A N 1
ATOM 668 C CA . GLU A 1 91 ? -20.975 -11.612 33.339 1.00 90.38 91 GLU A CA 1
ATOM 669 C C . GLU A 1 91 ? -20.155 -10.711 34.276 1.00 90.38 91 GLU A C 1
ATOM 671 O O . GLU A 1 91 ? -20.266 -10.809 35.499 1.00 90.38 91 GLU A O 1
ATOM 676 N N . GLY A 1 92 ? -19.406 -9.759 33.709 1.00 89.38 92 GLY A N 1
ATOM 677 C CA . GLY A 1 92 ? -18.678 -8.733 34.459 1.00 89.38 92 GLY A CA 1
ATOM 678 C C . GLY A 1 92 ? -19.558 -7.672 35.137 1.00 89.38 92 GLY A C 1
ATOM 679 O O . GLY A 1 92 ? -19.019 -6.812 35.835 1.00 89.38 92 GLY A O 1
ATOM 680 N N . LYS A 1 93 ? -20.885 -7.707 34.932 1.00 90.75 93 LYS A N 1
ATOM 681 C CA . LYS A 1 93 ? -21.875 -6.713 35.388 1.00 90.75 93 LYS A CA 1
ATOM 682 C C . LYS A 1 93 ? -21.455 -5.259 35.096 1.00 90.75 93 LYS A C 1
ATOM 684 O O . LYS A 1 93 ? -21.665 -4.367 35.919 1.00 90.75 93 LYS A O 1
ATOM 689 N N . LEU A 1 94 ? -20.843 -5.016 33.931 1.00 90.94 94 LEU A N 1
ATOM 690 C CA . LEU A 1 94 ? -20.355 -3.687 33.541 1.00 90.94 94 LEU A CA 1
ATOM 691 C C . LEU A 1 94 ? -21.524 -2.729 33.284 1.00 90.94 94 LEU A C 1
ATOM 693 O O . LEU A 1 94 ? -22.489 -3.106 32.628 1.00 90.94 94 LEU A O 1
ATOM 697 N N . SER A 1 95 ? -21.431 -1.471 33.715 1.00 91.50 95 SER A N 1
ATOM 698 C CA . SER A 1 95 ? -22.414 -0.446 33.336 1.00 91.50 95 SER A CA 1
ATOM 699 C C . SER A 1 95 ? -22.314 -0.085 31.845 1.00 91.50 95 SER A C 1
ATOM 701 O O . SER A 1 95 ? -21.263 -0.271 31.231 1.00 91.50 95 SER A O 1
ATOM 703 N N . GLN A 1 96 ? -23.368 0.508 31.262 1.00 90.19 96 GLN A N 1
ATOM 704 C CA . GLN A 1 96 ? -23.341 1.010 29.874 1.00 90.19 96 GLN A CA 1
ATOM 705 C C . GLN A 1 96 ? -22.140 1.939 29.615 1.00 90.19 96 GLN A C 1
ATOM 707 O O . GLN A 1 96 ? -21.508 1.853 28.567 1.00 90.19 96 GLN A O 1
ATOM 712 N N . GLU A 1 97 ? -21.786 2.802 30.574 1.00 91.19 97 GLU A N 1
ATOM 713 C CA . GLU A 1 97 ? -20.644 3.720 30.450 1.00 91.19 97 GLU A CA 1
ATOM 714 C C . GLU A 1 97 ? -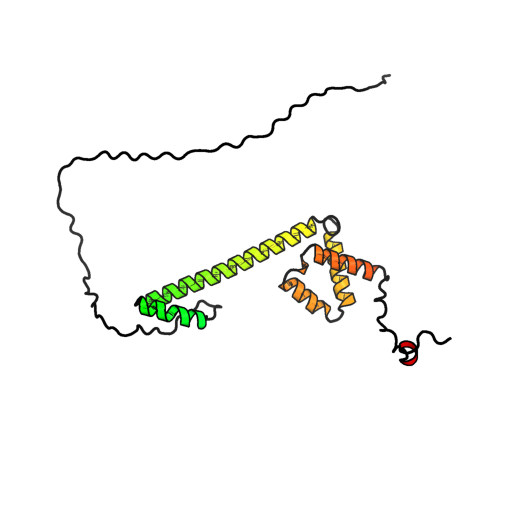19.296 2.977 30.463 1.00 91.19 97 GLU A C 1
ATOM 716 O O . GLU A 1 97 ? -18.363 3.358 29.756 1.00 91.19 97 GLU A O 1
ATOM 721 N N . GLN A 1 98 ? -19.176 1.906 31.254 1.00 90.31 98 GLN A N 1
ATOM 722 C CA . GLN A 1 98 ? -17.983 1.057 31.260 1.00 90.31 98 GLN A CA 1
ATOM 723 C C . GLN A 1 98 ? -17.870 0.270 29.951 1.00 90.31 98 GLN A C 1
ATOM 725 O O . GLN A 1 98 ? -16.808 0.271 29.335 1.00 90.31 98 GLN A O 1
ATOM 730 N N . ALA A 1 99 ? -18.967 -0.340 29.501 1.00 90.50 99 ALA A N 1
ATOM 731 C CA . ALA A 1 99 ? -19.042 -1.079 28.247 1.00 90.50 99 ALA A CA 1
ATOM 732 C C . ALA A 1 99 ? -18.730 -0.182 27.029 1.00 90.50 99 ALA A C 1
ATOM 734 O O . ALA A 1 99 ? -17.895 -0.549 26.204 1.00 90.50 99 ALA A O 1
ATOM 735 N N . GLN A 1 100 ? -19.274 1.042 26.971 1.00 91.75 100 GLN A N 1
ATOM 736 C CA . GLN A 1 100 ? -18.932 2.012 25.922 1.00 91.75 100 GLN A CA 1
ATOM 737 C C . GLN A 1 100 ? -17.432 2.346 25.921 1.00 9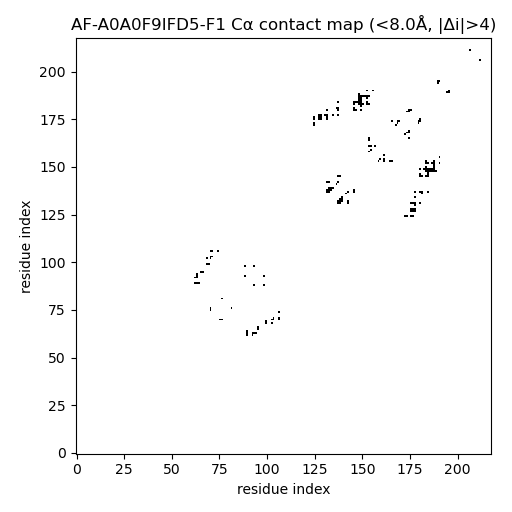1.75 100 GLN A C 1
ATOM 739 O O . GLN A 1 100 ? -16.819 2.330 24.861 1.00 91.75 100 GLN A O 1
ATOM 744 N N . LYS A 1 101 ? -16.796 2.541 27.086 1.00 92.25 101 LYS A N 1
ATOM 745 C CA . LYS A 1 101 ? -15.337 2.770 27.156 1.00 92.25 101 LYS A CA 1
ATOM 746 C C . LYS A 1 101 ? -14.520 1.587 26.625 1.00 92.25 101 LYS A C 1
ATOM 748 O O . LYS A 1 101 ? -13.466 1.810 26.033 1.00 92.25 101 LYS A O 1
ATOM 753 N N . PHE A 1 102 ? -14.979 0.345 26.803 1.00 90.12 102 PHE A N 1
ATOM 754 C CA . PHE A 1 102 ? -14.341 -0.819 26.175 1.00 90.12 102 PHE A CA 1
ATOM 755 C C . PHE A 1 102 ? -14.487 -0.792 24.646 1.00 90.12 102 PHE A C 1
ATOM 757 O O . PHE A 1 102 ? -13.494 -1.003 23.948 1.00 90.12 102 PHE A O 1
ATOM 764 N N . VAL A 1 103 ? 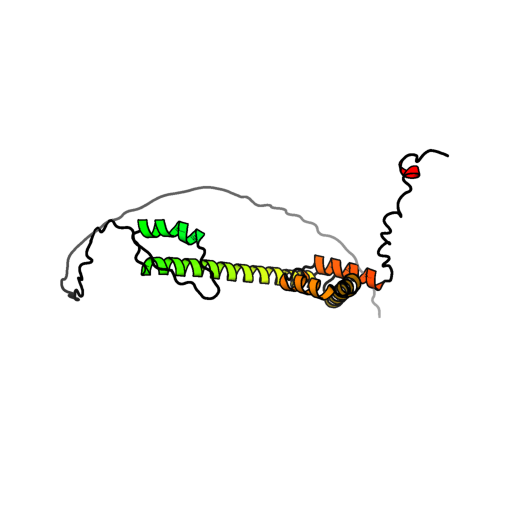-15.675 -0.463 24.127 1.00 90.56 103 VAL A N 1
ATOM 765 C CA . VAL A 1 103 ? -15.925 -0.296 22.681 1.00 90.56 103 VAL A CA 1
ATOM 766 C C . VAL A 1 103 ? -15.085 0.844 22.090 1.00 90.56 103 VAL A C 1
ATOM 768 O O . VAL A 1 103 ? -14.475 0.665 21.035 1.00 90.56 103 VAL A O 1
ATOM 771 N N . ASP A 1 104 ? -14.966 1.978 22.783 1.00 91.94 104 ASP A N 1
ATOM 772 C CA . ASP A 1 104 ? -14.144 3.123 22.368 1.00 91.94 104 ASP A CA 1
ATOM 773 C C . ASP A 1 104 ? -12.658 2.739 22.268 1.00 91.94 104 ASP A C 1
ATOM 775 O O . ASP A 1 104 ? -11.980 3.069 21.290 1.00 91.94 104 ASP A O 1
ATOM 779 N N . VAL A 1 105 ? -12.145 2.000 23.262 1.00 93.56 105 VAL A N 1
ATOM 780 C CA . VAL A 1 105 ? -10.760 1.504 23.279 1.00 93.56 105 VAL A CA 1
ATOM 781 C C . VAL A 1 105 ? -10.523 0.493 22.157 1.00 93.56 105 VAL A C 1
ATOM 783 O O . VAL A 1 105 ? -9.528 0.618 21.441 1.00 93.56 105 VAL A O 1
ATOM 786 N N . ALA A 1 106 ? -11.429 -0.469 21.957 1.00 91.12 106 ALA A N 1
ATOM 787 C CA . ALA A 1 106 ? -11.331 -1.455 20.881 1.00 91.12 106 ALA A CA 1
ATOM 788 C C . ALA A 1 106 ? -11.346 -0.782 19.496 1.00 91.12 106 ALA A C 1
ATOM 790 O O . ALA A 1 106 ? -10.457 -1.020 18.676 1.00 91.12 106 ALA A O 1
ATOM 791 N N . SER A 1 107 ? -12.276 0.149 19.273 1.00 91.50 107 SER A N 1
ATOM 792 C CA . SER A 1 107 ? -12.368 0.944 18.042 1.00 91.50 107 SER A CA 1
ATOM 793 C C . SER A 1 107 ? -11.103 1.777 17.808 1.00 91.50 107 SER A C 1
ATOM 795 O O . SER A 1 107 ? -10.577 1.838 16.695 1.00 91.50 107 SER A O 1
ATOM 797 N N . GLY A 1 108 ? -10.545 2.371 18.869 1.00 92.50 108 GLY A N 1
ATOM 798 C CA . GLY A 1 108 ? -9.265 3.079 18.826 1.00 92.50 108 GLY A CA 1
ATOM 799 C C . GLY A 1 108 ? -8.084 2.175 18.450 1.00 92.50 108 GLY A C 1
ATOM 800 O O . GLY A 1 108 ? -7.221 2.588 17.672 1.00 92.50 108 GLY A O 1
ATOM 801 N N . MET A 1 109 ? -8.054 0.930 18.940 1.00 93.38 109 MET A N 1
ATOM 802 C CA . MET A 1 109 ? -7.047 -0.066 18.553 1.00 93.38 109 MET A CA 1
ATOM 803 C C . MET A 1 109 ? -7.178 -0.470 17.080 1.00 93.38 109 MET A C 1
ATOM 805 O O . MET A 1 109 ? -6.169 -0.472 16.376 1.00 93.38 109 MET A O 1
ATOM 809 N N . VAL A 1 110 ? -8.394 -0.746 16.595 1.00 92.94 110 VAL A N 1
ATOM 810 C CA . VAL A 1 110 ? -8.654 -1.092 15.184 1.00 92.94 110 VAL A CA 1
ATOM 811 C C . VAL A 1 110 ? -8.250 0.057 14.258 1.00 92.94 110 VAL A C 1
ATOM 813 O O . VAL A 1 110 ? -7.512 -0.159 13.296 1.00 92.94 110 VAL A O 1
ATOM 816 N N . LYS A 1 111 ? -8.637 1.298 14.586 1.00 91.94 111 LYS A N 1
ATOM 817 C CA . LYS A 1 111 ? -8.233 2.493 13.832 1.00 91.94 111 LYS A CA 1
ATOM 818 C C . LYS A 1 111 ? -6.709 2.635 13.771 1.00 91.94 111 LYS A C 1
ATOM 820 O O . LYS A 1 111 ? -6.149 2.775 12.687 1.00 91.94 111 LYS A O 1
ATOM 825 N N . LYS A 1 112 ? -6.026 2.526 14.914 1.00 94.56 112 LYS A N 1
ATOM 826 C CA . LYS A 1 112 ? -4.559 2.607 14.985 1.00 94.56 112 LYS A CA 1
ATOM 827 C C . LYS A 1 112 ? -3.871 1.469 14.219 1.00 94.56 112 LYS A C 1
ATOM 829 O O . LYS A 1 112 ? -2.819 1.685 13.624 1.00 94.56 112 LYS A O 1
ATOM 834 N N . ALA A 1 113 ? -4.445 0.265 14.211 1.00 95.25 113 ALA A N 1
ATOM 835 C CA . ALA A 1 113 ? -3.940 -0.853 13.418 1.00 95.25 113 ALA A CA 1
ATOM 836 C C . ALA A 1 113 ? -4.068 -0.580 11.909 1.00 95.25 113 ALA A C 1
ATOM 838 O O . ALA A 1 113 ? -3.108 -0.797 11.172 1.00 95.25 113 ALA A O 1
ATOM 839 N N . ALA A 1 114 ? -5.200 -0.030 11.456 1.00 94.12 114 ALA A N 1
ATOM 840 C CA . ALA A 1 114 ? -5.390 0.386 10.067 1.00 94.12 114 ALA A CA 1
ATOM 841 C C . ALA A 1 114 ? -4.410 1.505 9.653 1.00 94.12 114 ALA A C 1
ATOM 843 O O . ALA A 1 114 ? -3.765 1.399 8.611 1.00 94.12 114 ALA A O 1
ATOM 844 N N . GLU A 1 115 ? -4.228 2.529 10.494 1.00 94.81 115 GLU A N 1
ATOM 845 C CA . GLU A 1 115 ? -3.249 3.609 10.284 1.00 94.81 115 GLU A CA 1
ATOM 846 C C . GLU A 1 115 ? -1.806 3.076 10.205 1.00 94.81 115 GLU A C 1
ATOM 848 O O . GLU A 1 115 ? -1.050 3.452 9.307 1.00 94.81 115 GLU A O 1
ATOM 853 N N . ASN A 1 116 ? -1.429 2.152 11.096 1.00 96.75 116 ASN A N 1
ATOM 854 C CA . ASN A 1 116 ? -0.118 1.498 11.077 1.00 96.75 116 ASN A CA 1
ATOM 855 C C . ASN A 1 116 ? 0.094 0.660 9.807 1.00 96.75 116 ASN A C 1
ATOM 857 O O . ASN A 1 116 ? 1.168 0.733 9.210 1.00 96.75 116 ASN A O 1
ATOM 861 N N . ASN A 1 117 ? -0.915 -0.101 9.372 1.00 96.38 117 ASN A N 1
ATOM 862 C CA . ASN A 1 117 ? -0.849 -0.896 8.144 1.00 96.38 117 ASN A CA 1
ATOM 863 C C . ASN A 1 117 ? -0.698 -0.001 6.905 1.00 96.38 117 ASN A C 1
ATOM 865 O O . ASN A 1 117 ? 0.152 -0.270 6.058 1.00 96.38 117 ASN A O 1
ATOM 869 N N . ALA A 1 118 ? -1.451 1.101 6.827 1.00 94.94 118 ALA A N 1
ATOM 870 C CA . ALA A 1 118 ? -1.313 2.087 5.756 1.00 94.94 118 ALA A CA 1
ATOM 871 C C . ALA A 1 118 ? 0.082 2.741 5.753 1.00 94.94 118 ALA A C 1
ATOM 873 O O . ALA A 1 118 ? 0.695 2.895 4.697 1.00 94.94 118 ALA A O 1
ATOM 874 N N . LYS A 1 119 ? 0.631 3.071 6.931 1.00 96.62 119 LYS A N 1
ATOM 875 C CA . LYS A 1 119 ? 1.997 3.600 7.063 1.00 96.62 119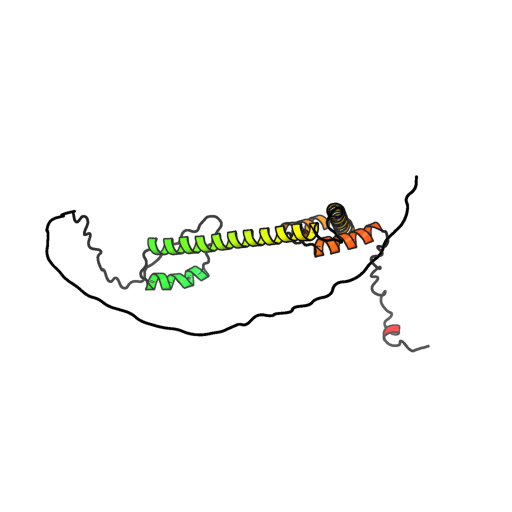 LYS A CA 1
ATOM 876 C C . LYS A 1 119 ? 3.053 2.591 6.600 1.00 96.62 119 LYS A C 1
ATOM 878 O O . LYS A 1 119 ? 3.920 2.959 5.814 1.00 96.62 119 LYS A O 1
ATOM 883 N N . ALA A 1 120 ? 2.958 1.334 7.034 1.00 96.88 120 ALA A N 1
ATOM 884 C CA . ALA A 1 120 ? 3.866 0.267 6.614 1.00 96.88 120 ALA A CA 1
ATOM 885 C C . ALA A 1 120 ? 3.791 0.011 5.097 1.00 96.88 120 ALA A C 1
ATOM 887 O O . ALA A 1 120 ? 4.818 -0.183 4.450 1.00 96.88 120 ALA A O 1
ATOM 888 N N . TRP A 1 121 ? 2.594 0.078 4.507 1.00 96.19 121 TRP A N 1
ATOM 889 C CA . TRP A 1 121 ? 2.411 -0.035 3.060 1.00 96.19 121 TRP A CA 1
ATOM 890 C C . TRP A 1 121 ? 3.080 1.112 2.289 1.00 96.19 121 TRP A C 1
ATOM 892 O O . TRP A 1 121 ? 3.822 0.867 1.338 1.00 96.19 121 TRP A O 1
ATOM 902 N N . ASN A 1 122 ? 2.908 2.356 2.747 1.00 95.19 122 ASN A N 1
ATOM 903 C CA . ASN A 1 122 ? 3.576 3.522 2.163 1.00 95.19 122 ASN A CA 1
ATOM 904 C C . ASN A 1 122 ? 5.112 3.437 2.283 1.00 95.19 122 ASN A C 1
ATOM 906 O O . ASN A 1 122 ? 5.828 3.857 1.377 1.00 95.19 122 ASN A O 1
ATOM 910 N N . GLU A 1 123 ? 5.636 2.872 3.376 1.00 96.88 123 GLU A N 1
ATOM 911 C CA . GLU A 1 123 ? 7.075 2.616 3.548 1.00 96.88 123 GLU A CA 1
ATOM 912 C C . GLU A 1 123 ? 7.593 1.550 2.567 1.00 96.88 123 GLU A C 1
ATOM 914 O O . GLU A 1 123 ? 8.661 1.728 1.978 1.00 96.88 123 GLU A O 1
ATOM 919 N N . ILE A 1 124 ? 6.820 0.485 2.325 1.00 96.75 124 ILE A N 1
ATOM 920 C CA . ILE A 1 124 ? 7.123 -0.542 1.314 1.00 96.75 124 ILE A CA 1
ATOM 921 C C . ILE A 1 124 ? 7.149 0.069 -0.097 1.00 96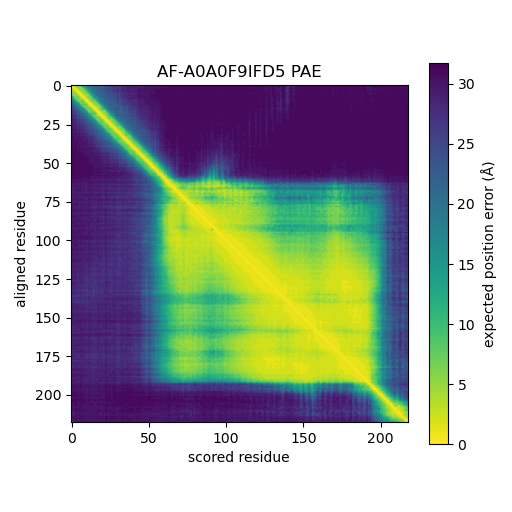.75 124 ILE A C 1
ATOM 923 O O . ILE A 1 124 ? 8.124 -0.128 -0.823 1.00 96.75 124 ILE A O 1
ATOM 927 N N . GLN A 1 125 ? 6.140 0.863 -0.469 1.00 96.00 125 GLN A N 1
ATOM 928 C CA . GLN A 1 125 ? 6.103 1.567 -1.759 1.00 96.00 125 GLN A CA 1
ATOM 929 C C . GLN A 1 125 ? 7.269 2.563 -1.902 1.00 96.00 125 GLN A C 1
ATOM 931 O O . GLN A 1 125 ? 7.945 2.592 -2.930 1.00 96.00 125 GLN A O 1
ATOM 936 N N . GLY A 1 126 ? 7.582 3.329 -0.852 1.00 96.81 126 GLY A N 1
ATOM 937 C CA . GLY A 1 126 ? 8.743 4.223 -0.826 1.00 96.81 126 GLY A CA 1
ATOM 938 C C . GLY A 1 126 ? 10.073 3.483 -1.014 1.00 96.81 126 GLY A C 1
ATOM 939 O O . GLY A 1 126 ? 10.962 3.971 -1.722 1.00 96.81 126 GLY A O 1
ATOM 940 N N . LYS A 1 127 ? 10.197 2.271 -0.453 1.00 97.56 127 LYS A N 1
ATOM 941 C CA . LYS A 1 127 ? 11.337 1.387 -0.710 1.00 97.56 127 LYS A CA 1
ATOM 942 C C . LYS A 1 127 ? 11.373 0.937 -2.172 1.00 97.56 127 LYS A C 1
ATOM 944 O O . LYS A 1 127 ? 12.431 1.044 -2.779 1.00 97.56 127 LYS A O 1
ATOM 949 N N . TRP A 1 128 ? 10.253 0.513 -2.760 1.00 97.81 128 TRP A N 1
ATOM 950 C CA . TRP A 1 128 ? 10.192 0.111 -4.173 1.00 97.81 128 TRP A CA 1
ATOM 951 C C . TRP A 1 128 ? 10.645 1.221 -5.126 1.00 97.81 128 TRP A C 1
ATOM 953 O O . TRP A 1 128 ? 11.495 0.969 -5.975 1.00 97.81 128 TRP A O 1
ATOM 963 N N . ILE A 1 129 ? 10.173 2.458 -4.929 1.00 96.44 129 ILE A N 1
ATOM 964 C CA . ILE A 1 129 ? 10.611 3.627 -5.713 1.00 96.44 129 ILE A CA 1
ATOM 965 C C . ILE A 1 129 ? 12.124 3.852 -5.559 1.00 96.44 129 ILE A C 1
ATOM 967 O O . ILE A 1 129 ? 12.808 4.208 -6.521 1.00 96.44 129 ILE A O 1
ATOM 971 N N . THR A 1 130 ? 12.659 3.662 -4.351 1.00 97.94 130 THR A N 1
ATOM 972 C CA . THR A 1 130 ? 14.093 3.818 -4.064 1.00 97.94 130 THR A CA 1
ATOM 973 C C . THR A 1 130 ? 14.917 2.725 -4.747 1.00 97.94 130 THR A C 1
ATOM 975 O O . THR A 1 130 ? 15.884 3.039 -5.439 1.00 97.94 130 THR A O 1
ATOM 978 N N . ASP A 1 131 ? 14.502 1.462 -4.620 1.00 97.69 131 ASP A N 1
ATOM 979 C CA . ASP A 1 131 ? 15.133 0.308 -5.262 1.00 97.69 131 ASP A CA 1
ATOM 980 C C . ASP A 1 131 ? 15.106 0.455 -6.795 1.00 97.69 131 ASP A C 1
ATOM 982 O O . ASP A 1 131 ? 16.133 0.301 -7.449 1.00 97.69 131 ASP A O 1
ATOM 986 N N . ALA A 1 132 ? 13.961 0.830 -7.376 1.00 97.44 132 ALA A N 1
ATOM 987 C CA . ALA A 1 132 ? 13.794 1.012 -8.819 1.00 97.44 132 ALA A CA 1
ATOM 988 C C . ALA A 1 132 ? 14.624 2.173 -9.387 1.00 97.44 132 ALA A C 1
ATOM 990 O O . ALA A 1 132 ? 15.066 2.108 -10.532 1.00 97.44 132 ALA A O 1
ATOM 991 N N . LYS A 1 133 ? 14.880 3.222 -8.595 1.00 97.12 133 LYS A N 1
ATOM 992 C CA . LYS A 1 133 ? 15.805 4.308 -8.961 1.00 97.12 133 LYS A CA 1
ATOM 993 C C . LYS A 1 133 ? 17.275 3.923 -8.805 1.00 97.12 133 LYS A C 1
ATOM 995 O O . LYS A 1 133 ? 18.105 4.482 -9.516 1.00 97.12 133 LYS A O 1
ATOM 1000 N N . ALA A 1 134 ? 17.600 3.002 -7.901 1.00 97.75 134 ALA A N 1
ATOM 1001 C CA . ALA A 1 134 ? 18.956 2.488 -7.699 1.00 97.75 134 ALA A CA 1
ATOM 1002 C C . ALA A 1 134 ? 19.321 1.323 -8.644 1.00 97.75 134 ALA A C 1
ATOM 1004 O O . ALA A 1 134 ? 20.496 0.984 -8.771 1.00 97.75 134 ALA A O 1
ATOM 1005 N N . ASP A 1 135 ? 18.331 0.709 -9.295 1.00 97.38 135 ASP A N 1
ATOM 1006 C CA . ASP A 1 135 ? 18.507 -0.424 -10.203 1.00 97.38 135 ASP A CA 1
ATOM 1007 C C . ASP A 1 135 ? 19.380 -0.070 -11.432 1.00 97.38 135 ASP A C 1
ATOM 1009 O O . ASP A 1 135 ? 19.161 0.965 -12.063 1.00 97.38 135 ASP A O 1
ATOM 1013 N N . PRO A 1 136 ? 20.353 -0.916 -11.820 1.00 95.56 136 PRO A N 1
ATOM 1014 C CA . PRO A 1 136 ? 21.265 -0.617 -12.925 1.00 95.56 136 PRO A CA 1
ATOM 1015 C C . PRO A 1 136 ? 20.677 -0.858 -14.328 1.00 95.56 136 PRO A C 1
ATOM 1017 O O . PRO A 1 136 ? 21.223 -0.337 -15.299 1.00 95.56 136 PRO A O 1
ATOM 1020 N N . GLU A 1 137 ? 19.605 -1.646 -14.477 1.00 93.56 137 GLU A N 1
ATOM 1021 C CA . GLU A 1 137 ? 18.939 -1.845 -15.771 1.00 93.56 137 GLU A CA 1
ATOM 1022 C C . GLU A 1 137 ? 17.934 -0.727 -16.064 1.00 93.56 137 GLU A C 1
ATOM 1024 O O . GLU A 1 137 ? 17.910 -0.219 -17.188 1.00 93.56 137 GLU A O 1
ATOM 1029 N N . ILE A 1 138 ? 17.097 -0.371 -15.082 1.00 96.38 138 ILE A N 1
ATOM 1030 C CA . ILE A 1 138 ? 15.962 0.554 -15.260 1.00 96.38 138 ILE A CA 1
ATOM 1031 C C . ILE A 1 138 ? 16.111 1.898 -14.551 1.00 96.38 138 ILE A C 1
ATOM 1033 O O . ILE A 1 138 ? 15.379 2.821 -14.885 1.00 96.38 138 ILE A O 1
ATOM 1037 N N . GLY A 1 139 ? 16.996 2.011 -13.563 1.00 95.25 139 GLY A N 1
ATOM 1038 C CA . GLY A 1 139 ? 17.134 3.180 -12.699 1.00 95.25 139 GLY A CA 1
ATOM 1039 C C . GLY A 1 139 ? 18.169 4.191 -13.188 1.00 95.25 139 GLY A C 1
ATOM 1040 O O . GLY A 1 139 ? 18.457 4.314 -14.381 1.00 95.25 139 GLY A O 1
ATOM 1041 N N . GLY A 1 140 ? 18.716 4.967 -12.251 1.00 96.12 140 GLY A N 1
ATOM 1042 C CA . GLY A 1 140 ? 19.667 6.041 -12.530 1.00 96.12 140 GLY A CA 1
ATOM 1043 C C . GLY A 1 140 ? 19.125 7.044 -13.552 1.00 96.12 140 GLY A C 1
ATOM 1044 O O . GLY A 1 140 ? 17.970 7.463 -13.484 1.00 96.12 140 GLY A O 1
ATOM 1045 N N . GLU A 1 141 ? 19.951 7.394 -14.539 1.00 96.00 141 GLU A N 1
ATOM 1046 C CA . GLU A 1 141 ? 19.569 8.274 -15.655 1.00 96.00 141 GLU A CA 1
ATOM 1047 C C . GLU A 1 141 ? 18.475 7.670 -16.558 1.00 96.00 141 GLU A C 1
ATOM 1049 O O . GLU A 1 141 ? 17.781 8.403 -17.262 1.00 96.00 141 GLU A O 1
ATOM 1054 N N . ARG A 1 142 ? 18.283 6.341 -16.527 1.00 94.25 142 ARG A N 1
ATOM 1055 C CA . ARG A 1 142 ? 17.287 5.632 -17.344 1.00 94.25 142 ARG A CA 1
ATOM 1056 C C . ARG A 1 142 ? 15.901 5.561 -16.708 1.00 94.25 142 ARG A C 1
ATOM 1058 O O . ARG A 1 142 ? 14.957 5.224 -17.418 1.00 94.25 142 ARG A O 1
ATOM 1065 N N . TYR A 1 143 ? 15.744 5.934 -15.435 1.00 96.38 143 TYR A N 1
ATOM 1066 C CA . TYR A 1 143 ? 14.476 5.807 -14.701 1.00 96.38 143 TYR A CA 1
ATOM 1067 C C . TYR A 1 143 ? 13.285 6.433 -15.438 1.00 96.38 143 TYR A C 1
ATOM 1069 O O . TYR A 1 143 ? 12.251 5.788 -15.642 1.00 96.38 143 TYR A O 1
ATOM 1077 N N . ASP A 1 144 ? 13.448 7.669 -15.911 1.00 96.00 144 ASP A N 1
ATOM 1078 C CA . ASP A 1 144 ? 12.402 8.376 -16.651 1.00 96.00 144 ASP A CA 1
ATOM 1079 C C . ASP A 1 144 ? 12.139 7.766 -18.039 1.00 96.00 144 ASP A C 1
ATOM 1081 O O . ASP A 1 144 ? 10.997 7.795 -18.505 1.00 96.00 144 ASP A O 1
ATOM 1085 N N . GLU A 1 145 ? 13.154 7.196 -18.700 1.00 95.31 145 GLU A N 1
ATOM 1086 C CA . GLU A 1 145 ? 12.985 6.474 -19.969 1.00 95.31 145 GLU A CA 1
ATOM 1087 C C . GLU A 1 145 ? 12.207 5.172 -19.742 1.00 95.31 145 GLU A C 1
ATOM 1089 O O . GLU A 1 145 ? 11.169 4.968 -20.369 1.00 95.31 145 GLU A O 1
ATOM 1094 N N . SER A 1 146 ? 12.628 4.340 -18.786 1.00 95.56 146 SER A N 1
ATOM 1095 C CA . SER A 1 146 ? 11.955 3.086 -18.435 1.00 95.56 146 SER A CA 1
ATOM 1096 C C . SER A 1 146 ? 10.497 3.301 -18.023 1.00 95.56 146 SER A C 1
ATOM 1098 O O . SER A 1 146 ? 9.614 2.555 -18.455 1.00 95.56 146 SER A O 1
ATOM 1100 N N . CYS A 1 147 ? 10.207 4.369 -17.273 1.00 95.50 147 CYS A N 1
ATOM 1101 C CA . CYS A 1 147 ? 8.840 4.749 -16.921 1.00 95.50 147 CYS A CA 1
ATOM 1102 C C . CYS A 1 147 ? 8.010 5.214 -18.133 1.00 95.50 147 CYS A C 1
ATOM 1104 O O . CYS A 1 147 ? 6.810 4.935 -18.201 1.00 95.50 147 CYS A O 1
ATOM 1106 N N . ARG A 1 148 ? 8.609 5.931 -19.095 1.00 94.88 148 ARG A N 1
ATOM 1107 C CA . ARG A 1 148 ? 7.934 6.339 -20.345 1.00 94.88 148 ARG A CA 1
ATOM 1108 C C . ARG A 1 148 ? 7.666 5.142 -21.251 1.00 94.88 148 ARG A C 1
ATOM 1110 O O . ARG A 1 148 ? 6.553 5.016 -21.755 1.00 94.88 148 ARG A O 1
ATOM 1117 N N . ASP A 1 149 ? 8.638 4.250 -21.393 1.00 94.38 149 ASP A N 1
ATOM 1118 C CA . ASP A 1 149 ? 8.528 3.020 -22.175 1.00 94.38 149 ASP A CA 1
ATOM 1119 C C . ASP A 1 149 ? 7.434 2.108 -21.631 1.00 94.38 149 ASP A C 1
ATOM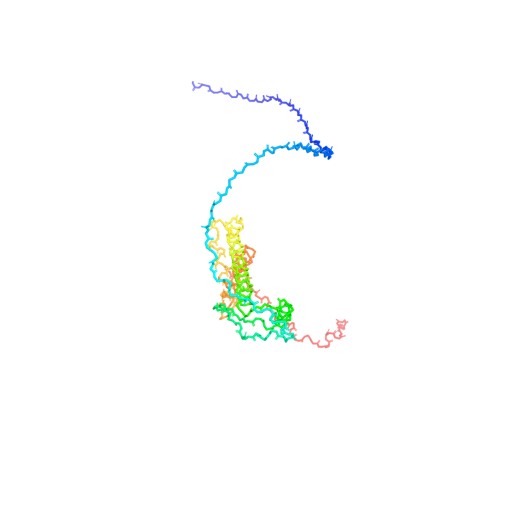 1121 O O . ASP A 1 149 ? 6.601 1.624 -22.395 1.00 94.38 149 ASP A O 1
ATOM 1125 N N . GLY A 1 150 ? 7.369 1.940 -20.307 1.00 94.88 150 GLY A N 1
ATOM 1126 C CA . GLY A 1 150 ? 6.308 1.161 -19.679 1.00 94.88 150 GLY A CA 1
ATOM 1127 C C . GLY A 1 150 ? 4.914 1.761 -19.875 1.00 94.88 150 GLY A C 1
ATOM 1128 O O . GLY A 1 150 ? 3.962 1.041 -20.181 1.00 94.88 150 GLY A O 1
ATOM 1129 N N . LYS A 1 151 ? 4.783 3.091 -19.795 1.00 94.25 151 LYS A N 1
ATOM 1130 C CA . LYS A 1 151 ? 3.517 3.782 -20.096 1.00 94.25 151 LYS A CA 1
ATOM 1131 C C . LYS A 1 151 ? 3.121 3.631 -21.568 1.00 94.25 151 LYS A C 1
ATOM 1133 O O . LYS A 1 151 ? 1.948 3.385 -21.847 1.00 94.25 151 LYS A O 1
ATOM 1138 N N . LEU A 1 152 ? 4.082 3.721 -22.491 1.00 93.19 152 LEU A N 1
ATOM 1139 C CA . LEU A 1 152 ? 3.864 3.499 -23.922 1.00 93.19 152 LEU A CA 1
ATOM 1140 C C . LEU A 1 152 ? 3.426 2.055 -24.209 1.00 93.19 152 LEU A C 1
ATOM 1142 O O . LEU A 1 152 ? 2.486 1.858 -24.976 1.00 93.19 152 LEU A O 1
ATOM 1146 N N . ALA A 1 153 ? 4.050 1.064 -23.564 1.00 93.81 153 ALA A N 1
ATOM 1147 C CA . ALA A 1 153 ? 3.673 -0.346 -23.665 1.00 93.81 153 ALA A CA 1
ATOM 1148 C C . ALA A 1 153 ? 2.203 -0.562 -23.287 1.00 93.81 153 ALA A C 1
ATOM 1150 O O . ALA A 1 153 ? 1.431 -1.113 -24.071 1.00 93.81 153 ALA A O 1
ATOM 1151 N N . ILE A 1 154 ? 1.803 -0.060 -22.112 1.00 94.75 154 ILE A N 1
ATOM 1152 C CA . ILE A 1 154 ? 0.426 -0.161 -21.615 1.00 94.75 154 ILE A CA 1
ATOM 1153 C C . ILE A 1 154 ? -0.546 0.518 -22.589 1.00 94.75 154 ILE A C 1
ATOM 1155 O O . ILE A 1 154 ? -1.545 -0.089 -22.963 1.00 94.75 154 ILE A O 1
ATOM 1159 N N . GLN A 1 155 ? -0.246 1.734 -23.058 1.00 94.19 155 GLN A N 1
ATOM 1160 C CA . GLN A 1 155 ? -1.096 2.458 -24.014 1.00 94.19 155 GLN A CA 1
ATOM 1161 C C . GLN A 1 155 ? -1.253 1.728 -25.354 1.00 94.19 155 GLN A C 1
ATOM 1163 O O . GLN A 1 155 ? -2.357 1.658 -25.889 1.00 94.19 155 GLN A O 1
ATOM 1168 N N . LYS A 1 156 ? -0.165 1.178 -25.904 1.00 91.56 156 LYS A N 1
ATOM 1169 C CA . LYS A 1 156 ? -0.166 0.513 -27.214 1.00 91.56 156 LYS A CA 1
ATOM 1170 C C . LYS A 1 156 ? -0.821 -0.865 -27.191 1.00 91.56 156 LYS A C 1
ATOM 1172 O O . LYS A 1 156 ? -1.477 -1.216 -28.163 1.00 91.56 156 LYS A O 1
ATOM 1177 N N . ILE A 1 157 ? -0.658 -1.623 -26.106 1.00 91.50 157 ILE A N 1
ATOM 1178 C CA . ILE A 1 157 ? -1.192 -2.988 -25.983 1.00 91.50 157 ILE A CA 1
ATOM 1179 C C . ILE A 1 157 ? -2.638 -2.984 -25.480 1.00 91.50 157 ILE A C 1
ATOM 1181 O O . ILE A 1 157 ? -3.470 -3.710 -26.014 1.00 91.50 157 ILE A O 1
ATOM 1185 N N . MET A 1 158 ? -2.956 -2.170 -24.468 1.00 92.44 158 MET A N 1
ATOM 1186 C CA . MET A 1 158 ? -4.290 -2.165 -23.851 1.00 92.44 158 MET A CA 1
ATOM 1187 C C . MET A 1 158 ? -5.281 -1.224 -24.549 1.00 92.44 158 MET A C 1
ATOM 1189 O O . MET A 1 158 ? -6.481 -1.320 -24.280 1.00 92.44 158 MET A O 1
ATOM 1193 N N . GLY A 1 159 ? -4.807 -0.299 -25.396 1.00 92.44 159 GLY A N 1
ATOM 1194 C CA . GLY A 1 159 ? -5.642 0.685 -26.091 1.00 92.44 159 GLY A CA 1
ATOM 1195 C C . GLY A 1 159 ? -6.570 1.430 -25.128 1.00 92.44 159 GLY A C 1
ATOM 1196 O O . GLY A 1 159 ? -6.129 1.956 -24.105 1.00 92.44 159 GLY A O 1
ATOM 1197 N N . ASP A 1 160 ? -7.873 1.394 -25.402 1.00 94.44 160 ASP A N 1
ATOM 1198 C CA . ASP A 1 160 ? -8.919 2.027 -24.583 1.00 94.44 160 ASP A CA 1
ATOM 1199 C C . ASP A 1 160 ? -8.990 1.503 -23.132 1.00 94.44 160 ASP A C 1
ATOM 1201 O O . ASP A 1 160 ? -9.541 2.167 -22.253 1.00 94.44 160 ASP A O 1
ATOM 1205 N N . SER A 1 161 ? -8.424 0.324 -22.845 1.00 94.88 161 SER A N 1
ATOM 1206 C CA . SER A 1 161 ? -8.346 -0.234 -21.485 1.00 94.88 161 SER A CA 1
ATOM 1207 C C . SER A 1 161 ? -7.091 0.190 -20.711 1.00 94.88 161 SER A C 1
ATOM 1209 O O . SER A 1 161 ? -6.999 -0.084 -19.513 1.00 94.88 161 SER A O 1
ATOM 1211 N N . ALA A 1 162 ? -6.144 0.893 -21.346 1.00 94.69 162 ALA A N 1
ATOM 1212 C CA . ALA A 1 162 ? -4.924 1.384 -20.702 1.00 94.69 162 ALA A CA 1
ATOM 1213 C C . ALA A 1 162 ? -5.176 2.223 -19.430 1.00 94.69 162 ALA A C 1
ATOM 1215 O O . ALA A 1 162 ? -4.485 1.973 -18.438 1.00 94.69 162 ALA A O 1
ATOM 1216 N N . PRO A 1 163 ? -6.162 3.149 -19.379 1.00 96.19 163 PRO A N 1
ATOM 1217 C CA . PRO A 1 163 ? -6.416 3.943 -18.176 1.00 96.19 163 PRO A CA 1
ATOM 1218 C C . PRO A 1 163 ? -6.817 3.089 -16.969 1.00 96.19 163 PRO A C 1
ATOM 1220 O O . PRO A 1 163 ? -6.337 3.342 -15.871 1.00 96.19 163 PRO A O 1
ATOM 1223 N N . LYS A 1 164 ? -7.622 2.036 -17.178 1.00 96.19 164 LYS A N 1
ATOM 1224 C CA . LYS A 1 164 ? -8.080 1.132 -16.107 1.00 96.19 164 LYS A CA 1
ATOM 1225 C C . LYS A 1 164 ? -6.926 0.325 -15.511 1.00 96.19 164 LYS A C 1
ATOM 1227 O O . LYS A 1 164 ? -6.866 0.132 -14.302 1.00 96.19 164 LYS A O 1
ATOM 1232 N N . LEU A 1 165 ? -5.988 -0.129 -16.349 1.00 95.69 165 LEU A N 1
ATOM 1233 C CA . LEU A 1 165 ? -4.790 -0.809 -15.854 1.00 95.69 165 LEU A CA 1
ATOM 1234 C C . LEU A 1 165 ? -3.886 0.163 -15.081 1.00 95.69 165 LEU A C 1
ATOM 1236 O O . LEU A 1 165 ? -3.409 -0.186 -14.007 1.00 95.69 165 LEU A O 1
ATOM 1240 N N . MET A 1 166 ? -3.687 1.387 -15.584 1.00 94.31 166 MET A N 1
ATOM 1241 C CA . MET A 1 166 ? -2.918 2.409 -14.863 1.00 94.31 166 MET A CA 1
ATOM 1242 C C . MET A 1 166 ? -3.562 2.780 -13.520 1.00 94.31 166 MET A C 1
ATOM 1244 O O . MET A 1 166 ? -2.850 2.920 -12.533 1.00 94.31 166 MET A O 1
ATOM 1248 N N . GLU A 1 167 ? -4.891 2.880 -13.450 1.00 96.25 167 GLU A N 1
ATOM 1249 C CA . GLU A 1 167 ? -5.633 3.095 -12.203 1.00 96.25 167 GLU A CA 1
ATOM 1250 C C . GLU A 1 167 ? -5.353 1.987 -11.178 1.00 96.25 167 GLU A C 1
ATOM 1252 O O . GLU A 1 167 ? -4.933 2.290 -10.064 1.00 96.25 167 GLU A O 1
ATOM 1257 N N . VAL A 1 168 ? -5.471 0.709 -11.560 1.00 96.19 168 VAL A N 1
ATOM 1258 C CA . VAL A 1 168 ? -5.158 -0.427 -10.670 1.00 96.19 168 VAL A CA 1
ATOM 1259 C C . VAL A 1 168 ? -3.693 -0.408 -10.220 1.00 96.19 168 VAL A C 1
ATOM 1261 O O . VAL A 1 168 ? -3.413 -0.607 -9.035 1.00 96.19 168 VAL A O 1
ATOM 1264 N N . LEU A 1 169 ? -2.752 -0.131 -11.130 1.00 95.69 169 LEU A N 1
ATOM 1265 C CA . LEU A 1 169 ? -1.322 -0.035 -10.807 1.00 95.69 169 LEU A CA 1
ATOM 1266 C C . LEU A 1 169 ? -1.009 1.116 -9.838 1.00 95.69 169 LEU A C 1
ATOM 1268 O O . LEU A 1 169 ? -0.105 0.964 -9.021 1.00 95.69 169 LEU A O 1
ATOM 1272 N N . ASN A 1 170 ? -1.759 2.222 -9.899 1.00 93.06 170 ASN A N 1
ATOM 1273 C CA . ASN A 1 170 ? -1.614 3.374 -9.005 1.00 93.06 170 ASN A CA 1
ATOM 1274 C C . ASN A 1 170 ? -2.294 3.145 -7.643 1.00 93.06 170 ASN A C 1
ATOM 1276 O O . ASN A 1 170 ? -1.699 3.437 -6.614 1.00 93.06 170 ASN A O 1
ATOM 1280 N N . VAL A 1 171 ? -3.515 2.593 -7.616 1.00 94.06 171 VAL A N 1
ATOM 1281 C CA . VAL A 1 171 ? -4.268 2.315 -6.374 1.00 94.06 171 VAL A CA 1
ATOM 1282 C C . VAL A 1 171 ? -3.570 1.251 -5.525 1.00 94.06 171 VAL A C 1
ATOM 1284 O O . VAL A 1 171 ? -3.522 1.362 -4.304 1.00 94.06 171 VAL A O 1
ATOM 1287 N N . THR A 1 172 ? -2.981 0.238 -6.163 1.00 94.06 172 THR A N 1
ATOM 1288 C CA . THR A 1 172 ? -2.117 -0.737 -5.475 1.00 94.06 172 THR A CA 1
ATOM 1289 C C . THR A 1 172 ? -0.690 -0.214 -5.261 1.00 94.06 172 THR A C 1
ATOM 1291 O O . THR A 1 172 ? 0.035 -0.726 -4.412 1.00 94.06 172 THR A O 1
ATOM 1294 N N . GLY A 1 173 ? -0.251 0.774 -6.048 1.00 93.81 173 GLY A N 1
ATOM 1295 C CA . GLY A 1 173 ? 1.143 1.222 -6.173 1.00 93.81 173 GLY A CA 1
ATOM 1296 C C . GLY A 1 173 ? 2.133 0.126 -6.583 1.00 93.81 173 GLY A C 1
ATOM 1297 O O . GLY A 1 173 ? 3.341 0.319 -6.489 1.00 93.81 173 GLY A O 1
ATOM 1298 N N . VAL A 1 174 ? 1.661 -1.028 -7.074 1.00 94.44 174 VAL A N 1
ATOM 1299 C CA . VAL A 1 174 ? 2.549 -2.077 -7.605 1.00 94.44 174 VAL A CA 1
ATOM 1300 C C . VAL A 1 174 ? 3.258 -1.615 -8.886 1.00 94.44 174 VAL A C 1
ATOM 1302 O O . VAL A 1 174 ? 4.283 -2.176 -9.264 1.00 94.44 174 VAL A O 1
ATOM 1305 N N . GLY A 1 175 ? 2.752 -0.557 -9.536 1.00 93.50 175 GLY A N 1
ATOM 1306 C CA . GLY A 1 175 ? 3.414 0.102 -10.663 1.00 93.50 175 GLY A CA 1
ATOM 1307 C C . GLY A 1 175 ? 4.793 0.687 -10.332 1.00 93.50 175 GLY A C 1
ATOM 1308 O O . GLY A 1 175 ? 5.612 0.795 -11.239 1.00 93.50 175 GLY A O 1
ATOM 1309 N N . ASP A 1 176 ? 5.069 0.994 -9.059 1.00 94.25 176 ASP A N 1
ATOM 1310 C CA . ASP A 1 176 ? 6.367 1.502 -8.594 1.00 94.25 176 ASP A CA 1
ATOM 1311 C C . ASP A 1 176 ? 7.391 0.386 -8.298 1.00 94.25 176 ASP A C 1
ATOM 1313 O O . ASP A 1 176 ? 8.558 0.660 -8.015 1.00 94.25 176 ASP A O 1
ATOM 1317 N N . HIS A 1 177 ? 6.983 -0.888 -8.358 1.00 97.12 177 HIS A N 1
ATOM 1318 C CA . HIS A 1 177 ? 7.865 -2.024 -8.088 1.00 97.12 177 HIS A CA 1
ATOM 1319 C C . HIS A 1 177 ? 8.929 -2.187 -9.194 1.00 97.12 177 HIS A C 1
ATOM 1321 O O . HIS A 1 177 ? 8.562 -2.224 -10.375 1.00 97.12 177 HIS A O 1
ATOM 1327 N N . PRO A 1 178 ? 10.226 -2.384 -8.866 1.00 97.19 178 PRO A N 1
ATOM 1328 C CA . PRO A 1 178 ? 11.300 -2.463 -9.863 1.00 97.19 178 PRO A CA 1
ATOM 1329 C C . PRO A 1 178 ? 11.044 -3.517 -10.947 1.00 97.19 178 PRO A C 1
ATOM 1331 O O . PRO A 1 178 ? 11.171 -3.225 -12.132 1.00 97.19 178 PRO A O 1
ATOM 1334 N N . GLU A 1 179 ? 10.588 -4.717 -10.577 1.00 97.62 179 GLU A N 1
ATOM 1335 C CA . GLU A 1 179 ? 10.259 -5.762 -11.563 1.00 97.62 179 GLU A CA 1
ATOM 1336 C C . GLU A 1 179 ? 9.074 -5.401 -12.475 1.00 97.62 179 GLU A C 1
ATOM 1338 O O . GLU A 1 179 ? 9.063 -5.799 -13.638 1.00 97.62 179 GLU A O 1
ATOM 1343 N N . MET A 1 180 ? 8.103 -4.611 -11.998 1.00 96.75 180 MET A N 1
ATOM 1344 C CA . MET A 1 180 ? 6.977 -4.163 -12.828 1.00 96.75 180 MET A CA 1
ATOM 1345 C C . MET A 1 180 ? 7.431 -3.094 -13.823 1.00 96.75 180 MET A C 1
ATOM 1347 O O . MET A 1 180 ? 7.104 -3.178 -15.008 1.00 96.75 180 MET A O 1
ATOM 1351 N N . ILE A 1 181 ? 8.253 -2.139 -13.374 1.00 96.50 181 ILE A N 1
ATOM 1352 C CA . ILE A 1 181 ? 8.879 -1.135 -14.245 1.00 96.50 181 ILE A CA 1
ATOM 1353 C C . ILE A 1 181 ? 9.775 -1.827 -15.282 1.00 96.50 181 ILE A C 1
ATOM 1355 O O . ILE A 1 181 ? 9.687 -1.514 -16.468 1.00 96.50 181 ILE A O 1
ATOM 1359 N N . ARG A 1 182 ? 10.578 -2.823 -14.881 1.00 96.31 182 ARG A N 1
ATOM 1360 C CA . ARG A 1 182 ? 11.438 -3.609 -15.781 1.00 96.31 182 ARG A CA 1
ATOM 1361 C C . ARG A 1 182 ? 10.638 -4.422 -16.790 1.00 96.31 182 ARG A C 1
ATOM 1363 O O . ARG A 1 182 ? 10.988 -4.412 -17.970 1.00 96.31 182 ARG A O 1
ATOM 1370 N N . PHE A 1 183 ? 9.557 -5.075 -16.367 1.00 96.56 183 PHE A N 1
ATOM 1371 C CA . PHE A 1 183 ? 8.651 -5.784 -17.267 1.00 96.56 183 PHE A CA 1
ATOM 1372 C C . PHE A 1 183 ? 8.058 -4.834 -18.314 1.00 96.56 183 PHE A C 1
ATOM 1374 O O . PHE A 1 183 ? 8.270 -5.029 -19.511 1.00 96.56 183 PHE A O 1
ATOM 1381 N N . PHE A 1 184 ? 7.384 -3.763 -17.884 1.00 95.81 184 PHE A N 1
ATOM 1382 C CA . PHE A 1 184 ? 6.740 -2.837 -18.814 1.00 95.81 184 PHE A CA 1
ATOM 1383 C C . PHE A 1 184 ? 7.751 -2.072 -19.683 1.00 95.81 184 PHE A C 1
ATOM 1385 O O . PHE A 1 184 ? 7.483 -1.873 -20.865 1.00 95.81 184 PHE A O 1
ATOM 1392 N N . SER A 1 185 ? 8.927 -1.705 -19.164 1.00 95.25 185 SER A N 1
ATOM 1393 C CA . SER A 1 185 ? 10.010 -1.091 -19.949 1.00 95.25 185 SER A CA 1
ATOM 1394 C C . SER A 1 185 ? 10.525 -2.037 -21.040 1.00 95.25 185 SER A C 1
ATOM 1396 O O . SER A 1 185 ? 10.652 -1.615 -22.190 1.00 95.25 185 SER A O 1
ATOM 1398 N N . LYS A 1 186 ? 10.744 -3.326 -20.733 1.00 94.06 186 LYS A N 1
ATOM 1399 C CA . LYS A 1 186 ? 11.155 -4.331 -21.732 1.00 94.06 186 LYS A CA 1
ATOM 1400 C C . LYS A 1 186 ? 10.074 -4.546 -22.795 1.00 94.06 186 LYS A C 1
ATOM 1402 O O . LYS A 1 186 ? 10.396 -4.551 -23.979 1.00 94.06 186 LYS A O 1
ATOM 1407 N N . VAL A 1 187 ? 8.798 -4.627 -22.410 1.00 93.12 187 VAL A N 1
ATOM 1408 C CA . VAL A 1 187 ? 7.681 -4.686 -23.373 1.00 93.12 187 VAL A CA 1
ATOM 1409 C C . VAL A 1 187 ? 7.620 -3.413 -24.231 1.00 93.12 187 VAL A C 1
ATOM 1411 O O . VAL A 1 187 ? 7.463 -3.498 -25.446 1.00 93.12 187 VAL A O 1
ATOM 1414 N N . GLY A 1 188 ? 7.825 -2.236 -23.634 1.00 91.31 188 GLY A N 1
ATOM 1415 C CA . GLY A 1 188 ? 7.873 -0.953 -24.338 1.00 91.31 188 GLY A CA 1
ATOM 1416 C C . GLY A 1 188 ? 9.005 -0.870 -25.356 1.00 91.31 188 GLY A C 1
ATOM 1417 O O . GLY A 1 188 ? 8.792 -0.380 -26.461 1.00 91.31 188 GLY A O 1
ATOM 1418 N N . ALA A 1 189 ? 10.182 -1.412 -25.038 1.00 90.06 189 ALA A N 1
ATOM 1419 C CA . ALA A 1 189 ? 11.294 -1.511 -25.977 1.00 90.06 189 ALA A CA 1
ATOM 1420 C C . ALA A 1 189 ? 10.947 -2.374 -27.207 1.00 90.06 189 ALA A C 1
ATOM 1422 O O . ALA A 1 189 ? 11.234 -1.953 -28.326 1.00 90.06 189 ALA A O 1
ATOM 1423 N N . ILE A 1 190 ? 10.271 -3.516 -27.021 1.00 88.50 190 ILE A N 1
ATOM 1424 C CA . ILE A 1 190 ? 9.833 -4.390 -28.128 1.00 88.50 190 ILE A CA 1
ATOM 1425 C C . ILE A 1 190 ? 8.756 -3.697 -28.982 1.00 88.50 190 ILE A C 1
ATOM 1427 O O . ILE A 1 190 ? 8.809 -3.738 -30.210 1.00 88.50 190 ILE A O 1
ATOM 1431 N N . VAL A 1 191 ? 7.805 -3.002 -28.346 1.00 87.06 191 VAL A N 1
ATOM 1432 C CA . VAL A 1 191 ? 6.779 -2.201 -29.041 1.00 87.06 191 VAL A CA 1
ATOM 1433 C C . VAL A 1 191 ? 7.403 -1.035 -29.825 1.00 87.06 191 VAL A C 1
ATOM 1435 O O . VAL A 1 191 ? 6.918 -0.696 -30.901 1.00 87.06 191 VAL A O 1
ATOM 1438 N N . LYS A 1 192 ? 8.488 -0.422 -29.325 1.00 84.94 192 LYS A N 1
ATOM 1439 C CA . LYS A 1 192 ? 9.231 0.640 -30.030 1.00 84.94 192 LYS A CA 1
ATOM 1440 C C . LYS A 1 192 ? 10.035 0.128 -31.227 1.00 84.94 192 LYS A C 1
ATOM 1442 O O . LYS A 1 192 ? 10.220 0.888 -32.173 1.00 84.94 192 LYS A O 1
ATOM 1447 N N . SER A 1 193 ? 10.546 -1.104 -31.192 1.00 76.31 193 SER A N 1
ATOM 1448 C CA . SER A 1 193 ? 11.446 -1.631 -32.231 1.00 76.31 193 SER A CA 1
ATOM 1449 C C . SER A 1 193 ? 10.727 -2.194 -33.465 1.00 76.31 193 SER A C 1
ATOM 1451 O O . SER A 1 193 ? 11.367 -2.857 -34.280 1.00 76.31 193 SER A O 1
ATOM 1453 N N . ASP A 1 194 ? 9.408 -1.988 -33.576 1.00 63.44 194 ASP A N 1
ATOM 1454 C CA . ASP A 1 194 ? 8.512 -2.532 -34.619 1.00 63.44 194 ASP A CA 1
ATOM 1455 C C . ASP A 1 194 ? 8.636 -4.063 -34.800 1.00 63.44 194 ASP A C 1
ATOM 1457 O O . ASP A 1 194 ? 8.210 -4.654 -35.787 1.00 63.44 194 ASP A O 1
ATOM 1461 N N . SER A 1 195 ? 9.225 -4.734 -33.804 1.00 58.38 195 SER A N 1
ATOM 1462 C CA . SER A 1 195 ? 9.508 -6.175 -33.782 1.00 58.38 195 SER A CA 1
ATOM 1463 C C . SER A 1 195 ? 8.340 -6.968 -33.190 1.00 58.38 195 SER A C 1
ATOM 1465 O O . SER A 1 195 ? 8.502 -8.103 -32.746 1.00 58.38 195 SER A O 1
ATOM 1467 N N . PHE A 1 196 ? 7.175 -6.329 -33.110 1.00 54.31 196 PHE A N 1
ATOM 1468 C CA . PHE A 1 196 ? 6.032 -6.767 -32.329 1.00 54.31 196 PHE A CA 1
ATOM 1469 C C . PHE A 1 196 ? 4.971 -7.390 -33.233 1.00 54.31 196 PHE A C 1
ATOM 1471 O O . PHE A 1 196 ? 3.840 -6.915 -33.332 1.00 54.31 196 PHE A O 1
ATOM 1478 N N . ASP A 1 197 ? 5.345 -8.500 -33.868 1.00 61.03 197 ASP A N 1
ATOM 1479 C CA . ASP A 1 197 ? 4.347 -9.497 -34.228 1.00 61.03 197 ASP A CA 1
ATOM 1480 C C . ASP A 1 197 ? 3.855 -10.106 -32.909 1.00 61.03 197 ASP A C 1
ATOM 1482 O O . ASP A 1 197 ? 4.557 -10.893 -32.265 1.00 61.03 197 ASP A O 1
ATOM 1486 N N . PHE A 1 198 ? 2.657 -9.707 -32.466 1.00 56.25 198 PHE A N 1
ATOM 1487 C CA . PHE A 1 198 ? 1.874 -10.500 -31.517 1.00 56.25 198 PHE A CA 1
ATOM 1488 C C . PHE A 1 198 ? 1.505 -11.785 -32.258 1.00 56.25 198 PHE A C 1
ATOM 1490 O O . PHE A 1 198 ? 0.402 -11.884 -32.797 1.00 56.25 198 PHE A O 1
ATOM 1497 N N . GLY A 1 199 ? 2.488 -12.698 -32.324 1.00 47.81 199 GLY A N 1
ATOM 1498 C CA . GLY A 1 199 ? 2.579 -13.812 -33.262 1.00 47.81 199 GLY A CA 1
ATOM 1499 C C . GLY A 1 199 ? 1.214 -14.401 -33.494 1.00 47.81 199 GLY A C 1
ATOM 1500 O O . GLY A 1 199 ? 0.673 -15.036 -32.589 1.00 47.81 199 GLY A O 1
ATOM 1501 N N . ASN A 1 200 ? 0.649 -14.055 -34.653 1.00 43.09 200 ASN A N 1
ATOM 1502 C CA . ASN A 1 200 ? -0.789 -14.044 -34.869 1.00 43.09 200 ASN A CA 1
ATOM 1503 C C . ASN A 1 200 ? -1.377 -15.377 -34.404 1.00 43.09 200 ASN A C 1
ATOM 1505 O O . ASN A 1 200 ? -1.188 -16.394 -35.076 1.00 43.09 200 ASN A O 1
ATOM 1509 N N . VAL A 1 201 ? -2.082 -15.387 -33.260 1.00 50.59 201 VAL A N 1
ATOM 1510 C CA . VAL A 1 201 ? -2.766 -16.586 -32.748 1.00 50.59 201 VAL A CA 1
ATOM 1511 C C . VAL A 1 201 ? -4.058 -16.779 -33.544 1.00 50.59 201 VAL A C 1
ATOM 1513 O O . VAL A 1 201 ? -5.161 -16.921 -33.018 1.00 50.59 201 VAL A O 1
ATOM 1516 N N . VAL A 1 202 ? -3.878 -16.869 -34.862 1.00 48.97 202 VAL A N 1
ATOM 1517 C CA . VAL A 1 202 ? -4.446 -17.931 -35.677 1.00 48.97 202 VAL A CA 1
ATOM 1518 C C . VAL A 1 202 ? -4.122 -19.244 -34.964 1.00 48.97 202 VAL A C 1
ATOM 1520 O O . VAL A 1 202 ? -3.173 -19.951 -35.304 1.00 48.97 202 VAL A O 1
ATOM 1523 N N . GLY A 1 203 ? -4.918 -19.565 -33.939 1.00 50.47 203 GLY A N 1
ATOM 1524 C CA . GLY A 1 203 ? -5.035 -20.932 -33.460 1.00 50.47 203 GLY A CA 1
ATOM 1525 C C . GLY A 1 203 ? -5.286 -21.779 -34.697 1.00 50.47 203 GLY A C 1
ATOM 1526 O O . GLY A 1 203 ? -6.190 -21.447 -35.467 1.00 50.47 203 GLY A O 1
ATOM 1527 N N . GLU A 1 204 ? -4.398 -22.750 -34.931 1.00 53.28 204 GLU A N 1
ATOM 1528 C CA . GLU A 1 204 ? -4.200 -23.412 -36.224 1.00 53.28 204 GLU A CA 1
ATOM 1529 C C . GLU A 1 204 ? -5.540 -23.640 -36.926 1.00 53.28 204 GLU A C 1
ATOM 1531 O O . GLU A 1 204 ? -6.353 -24.443 -36.456 1.00 53.28 204 GLU A O 1
ATOM 1536 N N . GLY A 1 205 ? -5.778 -22.870 -38.002 1.00 61.12 205 GLY A N 1
ATOM 1537 C CA . GLY A 1 205 ? -7.087 -22.780 -38.654 1.00 61.12 205 GLY A CA 1
ATOM 1538 C C . GLY A 1 205 ? -7.648 -24.180 -38.883 1.00 61.12 205 GLY A C 1
ATOM 1539 O O . GLY A 1 205 ? -6.892 -25.042 -39.340 1.00 61.12 205 GLY A O 1
ATOM 1540 N N . PRO A 1 206 ? -8.913 -24.424 -38.486 1.00 60.53 206 PRO A N 1
ATOM 1541 C CA . PRO A 1 206 ? -9.373 -25.677 -37.898 1.00 60.53 206 PRO A CA 1
ATOM 1542 C C . PRO A 1 206 ? -8.755 -26.893 -38.577 1.00 60.53 206 PRO A C 1
ATOM 1544 O O . PRO A 1 206 ? -9.122 -27.236 -39.703 1.00 60.53 206 PRO A O 1
ATOM 1547 N N . LYS A 1 207 ? -7.788 -27.507 -37.878 1.00 70.19 207 LYS A N 1
ATOM 1548 C CA . LYS A 1 207 ? -7.095 -28.721 -38.315 1.00 70.19 207 LYS A CA 1
ATOM 1549 C C . LYS A 1 207 ? -8.127 -29.717 -38.829 1.00 70.19 207 LYS A C 1
ATOM 1551 O O . LYS A 1 207 ? -8.971 -30.176 -38.062 1.00 70.19 207 LYS A O 1
ATOM 1556 N N . ASP A 1 208 ? -8.043 -30.020 -40.123 1.00 72.62 208 ASP A N 1
ATOM 1557 C CA . ASP A 1 208 ? -8.921 -30.976 -40.791 1.00 72.62 208 ASP A CA 1
ATOM 1558 C C . ASP A 1 208 ? -8.983 -32.264 -39.950 1.00 72.62 208 ASP A C 1
ATOM 1560 O O . ASP A 1 208 ? -7.936 -32.894 -39.749 1.00 72.62 208 ASP A O 1
ATOM 1564 N N . PRO A 1 209 ? -10.159 -32.659 -39.424 1.00 72.56 209 PRO A N 1
ATOM 1565 C CA . PRO A 1 209 ? -10.263 -33.803 -38.527 1.00 72.56 209 PRO A CA 1
ATOM 1566 C C . PRO A 1 209 ? -9.774 -35.101 -39.181 1.00 72.56 209 PRO A C 1
ATOM 1568 O O . PRO A 1 209 ? -9.294 -35.982 -38.469 1.00 72.56 209 PRO A O 1
ATOM 1571 N N . ALA A 1 210 ? -9.790 -35.205 -40.517 1.00 72.94 210 ALA A N 1
ATOM 1572 C CA . ALA A 1 210 ? -9.188 -36.331 -41.226 1.00 72.94 210 ALA A CA 1
ATOM 1573 C C . ALA A 1 210 ? -7.657 -36.383 -41.053 1.00 72.94 210 ALA A C 1
ATOM 1575 O O . ALA A 1 210 ? -7.101 -37.462 -40.856 1.00 72.94 210 ALA A O 1
ATOM 1576 N N . LYS A 1 211 ? -6.972 -35.230 -41.045 1.00 73.19 211 LYS A N 1
ATOM 1577 C CA . LYS A 1 211 ? -5.517 -35.135 -40.811 1.00 73.19 211 LYS A CA 1
ATOM 1578 C C . LYS A 1 211 ? -5.126 -35.297 -39.342 1.00 73.19 211 LYS A C 1
ATOM 1580 O O . LYS A 1 211 ? -3.995 -35.682 -39.068 1.00 73.19 211 LYS A O 1
ATOM 1585 N N . ILE A 1 212 ? -6.041 -35.031 -38.406 1.00 77.31 212 ILE A N 1
ATOM 1586 C CA . ILE A 1 212 ? -5.847 -35.367 -36.985 1.00 77.31 212 ILE A CA 1
ATOM 1587 C C . ILE A 1 212 ? -5.986 -36.883 -36.776 1.00 77.31 212 ILE A C 1
ATOM 1589 O O . ILE A 1 212 ? -5.192 -37.479 -36.054 1.00 77.31 212 ILE A O 1
ATOM 1593 N N . ALA A 1 213 ? -6.983 -37.509 -37.408 1.00 76.19 213 ALA A N 1
ATOM 1594 C CA . ALA A 1 213 ? -7.263 -38.935 -37.251 1.00 76.19 213 ALA A CA 1
ATOM 1595 C C . ALA A 1 213 ? -6.267 -39.850 -37.991 1.00 76.19 213 ALA A C 1
ATOM 1597 O O . ALA A 1 213 ? -6.026 -40.968 -37.538 1.00 76.19 213 ALA A O 1
ATOM 1598 N N . TYR A 1 214 ? -5.691 -39.393 -39.111 1.00 78.12 214 TYR A N 1
ATOM 1599 C CA . TYR A 1 214 ? -4.836 -40.204 -39.988 1.00 78.12 214 TYR A CA 1
ATOM 1600 C C . TYR A 1 214 ? -3.569 -39.451 -40.448 1.00 78.12 214 TYR A C 1
ATOM 1602 O O . TYR A 1 214 ? -3.447 -39.120 -41.629 1.00 78.12 214 TYR A O 1
ATOM 1610 N N . PRO A 1 215 ? -2.602 -39.182 -39.548 1.00 75.81 215 PRO A N 1
ATOM 1611 C CA . PRO A 1 215 ? -1.393 -38.422 -39.883 1.00 75.81 215 PRO A CA 1
ATOM 1612 C C . PRO A 1 215 ? -0.421 -39.137 -40.844 1.00 75.81 215 PRO A C 1
ATOM 1614 O O . PRO A 1 215 ? 0.391 -38.464 -41.474 1.00 75.81 215 PRO A O 1
ATOM 1617 N N . ASP A 1 216 ? -0.506 -40.467 -40.985 1.00 73.00 216 ASP A N 1
ATOM 1618 C CA . ASP A 1 216 ? 0.490 -41.292 -41.696 1.00 73.00 216 ASP A CA 1
ATOM 1619 C C . ASP A 1 216 ? 0.006 -41.941 -43.014 1.00 73.00 216 ASP A C 1
ATOM 1621 O O . ASP A 1 216 ? 0.700 -42.799 -43.567 1.00 73.00 216 ASP A O 1
ATOM 1625 N N . LEU A 1 217 ? -1.152 -41.549 -43.568 1.00 60.72 217 LEU A N 1
ATOM 1626 C CA . LEU A 1 217 ? -1.500 -41.945 -44.943 1.00 60.72 217 LEU A CA 1
ATOM 1627 C C . LEU A 1 217 ? -0.786 -41.042 -45.964 1.00 60.72 217 LEU A C 1
ATOM 1629 O O . LEU A 1 217 ? -1.101 -39.859 -46.091 1.00 60.72 217 LEU A O 1
ATOM 1633 N N . LYS A 1 218 ? 0.161 -41.640 -46.697 1.00 52.97 218 LYS A N 1
ATOM 1634 C CA . LYS A 1 218 ? 0.785 -41.088 -47.912 1.00 52.97 218 LYS A CA 1
ATOM 1635 C C . LYS A 1 218 ? -0.012 -41.439 -49.165 1.00 52.97 218 LYS A C 1
ATOM 1637 O O . LYS A 1 218 ? -0.543 -42.570 -49.204 1.00 52.97 218 LYS A O 1
#

pLDDT: mean 72.59, std 26.47, range [24.61, 97.94]

Solvent-accessible surface area (backbone atoms only — not comparable to full-atom values): 14140 Å² total; per-residue (Å²): 132,82,85,85,83,88,83,85,85,88,86,87,88,85,88,84,89,85,84,90,87,87,87,82,89,85,89,86,90,79,89,81,90,84,87,91,80,89,83,90,90,86,83,89,79,93,72,80,90,77,78,91,65,81,78,77,80,71,81,68,88,63,82,61,84,74,74,91,76,85,70,63,91,97,53,80,83,59,63,66,63,46,64,63,46,49,61,56,40,35,74,67,62,50,50,67,70,57,48,45,53,51,50,50,51,51,52,51,50,53,51,50,50,52,53,50,51,54,51,54,49,53,52,52,47,53,47,26,46,50,52,28,43,68,31,88,88,41,9,63,92,39,31,69,52,27,53,48,28,21,52,49,28,40,43,71,74,45,46,94,51,23,64,60,54,53,48,55,28,58,78,71,39,54,54,47,28,42,70,49,36,47,49,31,19,54,50,12,52,42,62,70,65,75,69,61,71,74,70,71,80,68,64,69,73,81,70,55,64,67,57,73,76,47,77,81,77,127

Foldseek 3Di:
DDDDDDDDDDDDDDDDDDDDDDDDDDDDDDDDDDDDDDDDDDDDDDDDDDDPPPPPPPPPVDFDDEDDADAPPPDDDDVVVCVVCSVVCRVVVPDNVRVNVVRVVVNVVVVVVVVVVVVVLVVVLVVQLVCLQVDPPCHDPNVVVLLVLLLQLLCVPVPVCSVVVVVVCVVSVVCSHNVNSVVSSVSSVCVVVVVDPPVPPPVPVPDDVVCVVPVPDD

Sequence (218 aa):
MSDELEGKSEEGTALSEGKPEEGKSEEGTALSEGKPGDDKPAEDGKTALSDDKPAEKDGDDKPVEYTDFTMPEGMEMDKDALAEVTPLMQEGKLSQEQAQKFVDVASGMVKKAAENNAKAWNEIQGKWITDAKADPEIGGERYDESCRDGKLAIQKIMGDSAPKLMEVLNVTGVGDHPEMIRFFSKVGAIVKSDSFDFGNVVGEGPKDPAKIAYPDLK

Radius of gyration: 38.93 Å; Cα contacts (8 Å, |Δi|>4): 110; chains: 1; bounding box: 99×60×116 Å

Secondary structure (DSSP, 8-state):
-------------------------------------------------------------S--PPP-----TT----HHHHHHHHHHHHHTT--HHHHHHHHHHHHHHHHHHHHHHHHHHHHHHHHHHHHHHH-TTTSGGGHHHHHHHHHHHHHHHHGGGHHHHHHHHHHS-GGGSHHHHHHHHHHHHHHHTT----------TT--HHHHH-TT--

Organism: NCBI:txid412755

Mean predicted aligned error: 18.74 Å